Protein AF-A0A749PCU2-F1 (afdb_monomer_lite)

InterPro domains:
  IPR010637 Sif [PF06767] (5-301)

Sequence (338 aa):
MVYIMPITIGRGFLKSEMFSQSAISQRSFFTLLWEKIKDFFCDTQRSTADQYIKELCDVASPPDAQRLFDLFCVLYELSSPSCRGNFHFQHYKDAECQYTNLCIKDGEDIPLCIMIRQDHYYYEIMNRTVLCVDTQSAHLKRYSDINIKASTYVCEPLCCLFPERLQLSLSGGITFPVDLKNIEETLIAMAEKGNLCDWKEQERKAAISSRINLGIAQAGVTAIDDAIKNKIAAKVIENTNLKNAAFEPNYAQSSVTQIVYSCLFKNEILMNMLEESSSHGLLCLNELTEYVALQVHNSFFLKIYLHSLKQQKMRLITRVDHTINSMDLQSPGNTKTL

Structure (mmCIF, N/CA/C/O backbone):
data_AF-A0A749PCU2-F1
#
_entry.id   AF-A0A749PCU2-F1
#
loop_
_atom_site.group_PDB
_atom_site.id
_atom_site.type_symbol
_atom_site.label_atom_id
_atom_site.label_alt_id
_atom_site.label_comp_id
_atom_site.label_asym_id
_atom_site.label_entity_id
_atom_site.label_seq_id
_atom_site.pdbx_PDB_ins_code
_atom_site.Cartn_x
_atom_site.Cartn_y
_atom_site.Cartn_z
_atom_site.occupancy
_atom_site.B_iso_or_equiv
_atom_site.auth_seq_id
_atom_site.auth_comp_id
_atom_site.auth_asym_id
_atom_site.auth_atom_id
_atom_site.pdbx_PDB_model_num
ATOM 1 N N . MET A 1 1 ? 25.052 -13.705 44.709 1.00 32.50 1 MET A N 1
ATOM 2 C CA . MET A 1 1 ? 25.211 -13.959 43.262 1.00 32.50 1 MET A CA 1
ATOM 3 C C . MET A 1 1 ? 24.087 -14.879 42.834 1.00 32.50 1 MET A C 1
ATOM 5 O O . MET A 1 1 ? 24.116 -16.051 43.179 1.00 32.50 1 MET A O 1
ATOM 9 N N . VAL A 1 2 ? 23.058 -14.327 42.197 1.00 28.92 2 VAL A N 1
ATOM 10 C CA . VAL A 1 2 ? 21.921 -15.097 41.680 1.00 28.92 2 VAL A CA 1
ATOM 11 C C . VAL A 1 2 ? 22.182 -15.315 40.194 1.00 28.92 2 VAL A C 1
ATOM 13 O O . VAL A 1 2 ? 22.340 -14.351 39.451 1.00 28.92 2 VAL A O 1
ATOM 16 N N . TYR A 1 3 ? 22.308 -16.578 39.795 1.00 25.98 3 TYR A N 1
ATOM 17 C CA . TYR A 1 3 ? 22.422 -16.992 38.399 1.00 25.98 3 TYR A CA 1
ATOM 18 C C . TYR A 1 3 ? 21.060 -16.796 37.720 1.00 25.98 3 TYR A C 1
ATOM 20 O O . TYR A 1 3 ? 20.082 -17.423 38.120 1.00 25.98 3 TYR A O 1
ATOM 28 N N . ILE A 1 4 ? 20.991 -15.934 36.705 1.00 32.62 4 ILE A N 1
ATOM 29 C CA . ILE A 1 4 ? 19.837 -15.823 35.805 1.00 32.62 4 ILE A CA 1
ATOM 30 C C . ILE A 1 4 ? 20.196 -16.624 34.552 1.00 32.62 4 ILE A C 1
ATOM 32 O O . ILE A 1 4 ? 21.135 -16.271 33.840 1.00 32.62 4 ILE A O 1
ATOM 36 N N . MET A 1 5 ? 19.497 -17.737 34.313 1.00 26.22 5 MET A N 1
ATOM 37 C CA . MET A 1 5 ? 19.629 -18.493 33.065 1.00 26.22 5 MET A CA 1
ATOM 38 C C . MET A 1 5 ? 18.989 -17.707 31.910 1.00 26.22 5 MET A C 1
ATOM 40 O O . MET A 1 5 ? 17.872 -17.210 32.072 1.00 26.22 5 MET A O 1
ATOM 44 N N . PRO A 1 6 ? 19.638 -17.625 30.737 1.00 30.45 6 PRO A N 1
ATOM 45 C CA . PRO A 1 6 ? 19.013 -17.089 29.538 1.00 30.45 6 PRO A CA 1
ATOM 46 C C . PRO A 1 6 ? 17.965 -18.088 29.032 1.00 30.45 6 PRO A C 1
ATOM 48 O O . PRO A 1 6 ? 18.263 -19.263 28.808 1.00 30.45 6 PRO A O 1
ATOM 51 N N . ILE A 1 7 ? 16.724 -17.631 28.863 1.00 34.28 7 ILE A N 1
ATOM 52 C CA . ILE A 1 7 ? 15.690 -18.408 28.177 1.00 34.28 7 ILE A CA 1
ATOM 53 C C . ILE A 1 7 ? 16.031 -18.385 26.687 1.00 34.28 7 ILE A C 1
ATOM 55 O O . ILE A 1 7 ? 15.765 -17.416 25.980 1.00 34.28 7 ILE A O 1
ATOM 59 N N . THR A 1 8 ? 16.641 -19.464 26.212 1.00 27.66 8 THR A N 1
ATOM 60 C CA . THR A 1 8 ? 16.817 -19.736 24.787 1.00 27.66 8 THR A CA 1
ATOM 61 C C . THR A 1 8 ? 15.466 -20.164 24.215 1.00 27.66 8 THR A C 1
ATOM 63 O O . THR A 1 8 ? 15.051 -21.310 24.394 1.00 27.66 8 THR A O 1
ATOM 66 N N . ILE A 1 9 ? 14.757 -19.263 23.529 1.00 38.44 9 ILE A N 1
ATOM 67 C CA . ILE A 1 9 ? 13.595 -19.645 22.716 1.00 38.44 9 ILE A CA 1
ATOM 68 C C . ILE A 1 9 ? 14.142 -20.379 21.489 1.00 38.44 9 ILE A C 1
ATOM 70 O O . ILE A 1 9 ? 14.697 -19.784 20.566 1.00 38.44 9 ILE A O 1
ATOM 74 N N . GLY A 1 10 ? 14.065 -21.708 21.534 1.00 26.64 10 GLY A N 1
ATOM 75 C CA . GLY A 1 10 ? 14.498 -22.572 20.447 1.00 26.64 10 GLY A CA 1
ATOM 76 C C . GLY A 1 10 ? 13.716 -22.291 19.165 1.00 26.64 10 GLY A C 1
ATOM 77 O O . GLY A 1 10 ? 12.498 -22.125 19.193 1.00 26.64 10 GLY A O 1
ATOM 78 N N . ARG A 1 11 ? 14.434 -22.299 18.034 1.00 36.19 11 ARG A N 1
ATOM 79 C CA . ARG A 1 11 ? 13.896 -22.402 16.668 1.00 36.19 11 ARG A CA 1
ATOM 80 C C . ARG A 1 11 ? 13.153 -23.735 16.500 1.00 36.19 11 ARG A C 1
ATOM 82 O O . ARG A 1 11 ? 13.654 -24.669 15.883 1.00 36.19 11 ARG A O 1
ATOM 89 N N . GLY A 1 12 ? 11.977 -23.843 17.101 1.00 28.12 12 GLY A N 1
ATOM 90 C CA . GLY A 1 12 ? 11.007 -24.887 16.823 1.00 28.12 12 GLY A CA 1
ATOM 91 C C . GLY A 1 12 ? 10.056 -24.361 15.765 1.00 28.12 12 GLY A C 1
ATOM 92 O O . GLY A 1 12 ? 9.319 -23.420 16.025 1.00 28.12 12 GLY A O 1
ATOM 93 N N . PHE A 1 13 ? 10.124 -24.943 14.571 1.00 34.81 13 PHE A N 1
ATOM 94 C CA . PHE A 1 13 ? 9.175 -24.782 13.476 1.00 34.81 13 PHE A CA 1
ATOM 95 C C . PHE A 1 13 ? 7.741 -24.540 13.977 1.00 34.81 13 PHE A C 1
ATOM 97 O O . PHE A 1 13 ? 7.042 -25.489 14.338 1.00 34.81 13 PHE A O 1
ATOM 104 N N . LEU A 1 14 ? 7.270 -23.293 13.911 1.00 33.91 14 LEU A N 1
ATOM 105 C CA . LEU A 1 14 ? 5.847 -23.032 13.752 1.00 33.91 14 LEU A CA 1
ATOM 106 C C . LEU A 1 14 ? 5.505 -23.488 12.334 1.00 33.91 14 LEU A C 1
ATOM 108 O O . LEU A 1 14 ? 5.519 -22.715 11.380 1.00 33.91 14 LEU A O 1
ATOM 112 N N . LYS A 1 15 ? 5.255 -24.795 12.182 1.00 29.34 15 LYS A N 1
ATOM 113 C CA . LYS A 1 15 ? 4.374 -25.266 11.118 1.00 29.34 15 LYS A CA 1
ATOM 114 C C . LYS A 1 15 ? 3.150 -24.373 11.200 1.00 29.34 15 LYS A C 1
ATOM 116 O O . LYS A 1 15 ? 2.544 -24.289 12.265 1.00 29.34 15 LYS A O 1
ATOM 121 N N . SER A 1 16 ? 2.833 -23.704 10.101 1.00 37.41 16 SER A N 1
ATOM 122 C CA . SER A 1 16 ? 1.573 -23.013 9.907 1.00 37.41 16 SER A CA 1
ATOM 123 C C . SER A 1 16 ? 0.449 -24.012 10.183 1.00 37.41 16 SER A C 1
ATOM 125 O O . SER A 1 16 ? 0.006 -24.735 9.293 1.00 37.41 16 SER A O 1
ATOM 127 N N . GLU A 1 17 ? -0.003 -24.093 11.432 1.00 30.80 17 GLU A N 1
ATOM 128 C CA . GLU A 1 17 ? -1.346 -24.545 11.730 1.00 30.80 17 GLU A CA 1
ATOM 129 C C . GLU A 1 17 ? -2.235 -23.450 11.155 1.00 30.80 17 GLU A C 1
ATOM 131 O O . GLU A 1 17 ? -2.613 -22.486 11.817 1.00 30.80 17 GLU A O 1
ATOM 136 N N . MET A 1 18 ? -2.519 -23.565 9.855 1.00 38.03 18 MET A N 1
ATOM 137 C CA . MET A 1 18 ? -3.737 -23.011 9.299 1.00 38.03 18 MET A CA 1
ATOM 138 C C . MET A 1 18 ? -4.868 -23.691 10.063 1.00 38.03 18 MET A C 1
ATOM 140 O O . MET A 1 18 ? -5.369 -24.739 9.658 1.00 38.03 18 MET A O 1
ATOM 144 N N . PHE A 1 19 ? -5.217 -23.131 11.221 1.00 39.50 19 PHE A N 1
ATOM 145 C CA . PHE A 1 19 ? -6.419 -23.496 11.939 1.00 39.50 19 PHE A CA 1
ATOM 146 C C . PHE A 1 19 ? -7.548 -23.414 10.920 1.00 39.50 19 PHE A C 1
ATOM 148 O O . PHE A 1 19 ? -7.775 -22.363 10.320 1.00 39.50 19 PHE A O 1
ATOM 155 N N . SER A 1 20 ? -8.219 -24.537 10.679 1.00 37.47 20 SER A N 1
ATOM 156 C CA . SER A 1 20 ? -9.419 -24.590 9.857 1.00 37.47 20 SER A CA 1
ATOM 157 C C . SER A 1 20 ? -10.491 -23.751 10.553 1.00 37.47 20 SER A C 1
ATOM 159 O O . SER A 1 20 ? -11.250 -24.239 11.394 1.00 37.47 20 SER A O 1
ATOM 161 N N . GLN A 1 21 ? -10.491 -22.451 10.280 1.00 47.59 21 GLN A N 1
ATOM 162 C CA . GLN A 1 21 ? -11.361 -21.486 10.922 1.00 47.59 21 GLN A CA 1
ATOM 163 C C . GLN A 1 21 ? -12.724 -21.518 10.222 1.00 47.59 21 GLN A C 1
ATOM 165 O O . GLN A 1 21 ? -12.913 -20.998 9.126 1.00 47.59 21 GLN A O 1
ATOM 170 N N . SER A 1 22 ? -13.671 -22.219 10.849 1.00 47.03 22 SER A N 1
ATOM 171 C CA . SER A 1 22 ? -15.076 -22.278 10.426 1.00 47.03 22 SER A CA 1
ATOM 172 C C . SER A 1 22 ? -15.719 -20.881 10.386 1.00 47.03 22 SER A C 1
ATOM 174 O O . SER A 1 22 ? -15.311 -19.996 11.128 1.00 47.03 22 SER A O 1
ATOM 176 N N . ALA A 1 23 ? -16.796 -20.684 9.614 1.00 48.94 23 ALA A N 1
ATOM 177 C CA . ALA A 1 23 ? -17.566 -19.424 9.570 1.00 48.94 23 ALA A CA 1
ATOM 178 C C . ALA A 1 23 ? -18.057 -18.917 10.953 1.00 48.94 23 ALA A C 1
ATOM 180 O O . ALA A 1 23 ? -18.453 -17.759 11.104 1.00 48.94 23 ALA A O 1
ATOM 181 N N . ILE A 1 24 ? -18.016 -19.780 11.974 1.00 49.41 24 ILE A N 1
ATOM 182 C CA . ILE A 1 24 ? -18.295 -19.460 13.376 1.00 49.41 24 ILE A CA 1
ATOM 183 C C . ILE A 1 24 ? -17.202 -18.541 13.963 1.00 49.41 24 ILE A C 1
ATOM 185 O O . ILE A 1 24 ? -17.532 -17.657 14.753 1.00 49.41 24 ILE A O 1
ATOM 189 N N . SER A 1 25 ? -15.932 -18.664 13.542 1.00 61.31 25 SER A N 1
ATOM 190 C CA . SER A 1 25 ? -14.839 -17.802 14.020 1.00 61.31 25 SER A CA 1
ATOM 191 C C . SER A 1 25 ? -14.999 -16.352 13.547 1.00 61.31 25 SER A C 1
ATOM 193 O O . SER A 1 25 ? -14.888 -15.439 14.362 1.00 61.31 25 SER A O 1
ATOM 195 N N . GLN A 1 26 ? -15.378 -16.124 12.283 1.00 59.00 26 GLN A N 1
ATOM 196 C CA . GLN A 1 26 ? -15.578 -14.779 11.722 1.00 59.00 26 GLN A CA 1
ATOM 197 C C . GLN A 1 26 ? -16.665 -13.985 12.456 1.00 59.00 26 GLN A C 1
ATOM 199 O O . GLN A 1 26 ? -16.431 -12.856 12.892 1.00 59.00 26 GLN A O 1
ATOM 204 N N . ARG A 1 27 ? -17.855 -14.585 12.638 1.00 62.03 27 ARG A N 1
ATOM 205 C CA . ARG A 1 27 ? -18.942 -13.944 13.398 1.00 62.03 27 ARG A CA 1
ATOM 206 C C . ARG A 1 27 ? -18.530 -13.691 14.845 1.00 62.03 27 ARG A C 1
ATOM 208 O O . ARG A 1 27 ? -18.877 -12.648 15.385 1.00 62.03 27 ARG A O 1
ATOM 215 N N . SER A 1 28 ? -17.763 -14.603 15.447 1.00 82.31 28 SER A N 1
ATOM 216 C CA . SER A 1 28 ? -17.300 -14.433 16.824 1.00 82.31 28 SER A CA 1
ATOM 217 C C . SER A 1 28 ? -16.350 -13.243 16.980 1.00 82.31 28 SER A C 1
ATOM 219 O O . SER A 1 28 ? -16.553 -12.434 17.879 1.00 82.31 28 SER A O 1
ATOM 221 N N . PHE A 1 29 ? -15.380 -13.065 16.077 1.00 88.06 29 PHE A N 1
ATOM 222 C CA . PHE A 1 29 ? -14.432 -11.951 16.142 1.00 88.06 29 PHE A CA 1
ATOM 223 C C . PHE A 1 29 ? -15.095 -10.603 15.868 1.00 88.06 29 PHE A C 1
ATOM 225 O O . PHE A 1 29 ? -14.848 -9.648 16.601 1.00 88.06 29 PHE A O 1
ATOM 232 N N . PHE A 1 30 ? -15.976 -10.533 14.862 1.00 91.00 30 PHE A N 1
ATOM 233 C CA . PHE A 1 30 ? -16.750 -9.322 14.594 1.00 91.00 30 PHE A CA 1
ATOM 234 C C . PHE A 1 30 ? -17.566 -8.901 15.817 1.00 91.00 30 PHE A C 1
ATOM 236 O O . PHE A 1 30 ? -17.444 -7.764 16.257 1.00 91.00 30 PHE A O 1
ATOM 243 N N . THR A 1 31 ? -18.368 -9.805 16.390 1.00 90.25 31 THR A N 1
ATOM 244 C CA . THR A 1 31 ? -19.215 -9.470 17.542 1.00 90.25 31 THR A CA 1
ATOM 245 C C . THR A 1 31 ? -18.383 -9.071 18.760 1.00 90.25 31 THR A C 1
ATOM 247 O O . THR A 1 31 ? -18.719 -8.088 19.411 1.00 90.25 31 THR A O 1
ATOM 250 N N . LEU A 1 32 ? -17.281 -9.777 19.044 1.00 90.69 32 LEU A N 1
ATOM 251 C CA . LEU A 1 32 ? -16.389 -9.452 20.162 1.00 90.69 32 LEU A CA 1
ATOM 252 C C . LEU A 1 32 ? -15.784 -8.051 20.035 1.00 90.69 32 LEU A C 1
ATOM 254 O O . LEU A 1 32 ? -15.819 -7.285 20.995 1.00 90.69 32 LEU A O 1
ATOM 258 N N . LEU A 1 33 ? -15.250 -7.718 18.857 1.00 93.50 33 LEU A N 1
ATOM 259 C CA . LEU A 1 33 ? -14.669 -6.402 18.615 1.00 93.50 33 LEU A CA 1
ATOM 260 C C . LEU A 1 33 ? -15.753 -5.323 18.622 1.00 93.50 33 LEU A C 1
ATOM 262 O O . LEU A 1 33 ? -15.627 -4.329 19.332 1.00 93.50 33 LEU A O 1
ATOM 266 N N . TRP A 1 34 ? -16.834 -5.533 17.868 1.00 94.31 34 TRP A N 1
ATOM 267 C CA . TRP A 1 34 ? -17.912 -4.561 17.720 1.00 94.31 34 TRP A CA 1
ATOM 268 C C . TRP A 1 34 ? -18.513 -4.171 19.063 1.00 94.31 34 TRP A C 1
ATOM 270 O O . TRP A 1 34 ? -18.580 -2.987 19.360 1.00 94.31 34 TRP A O 1
ATOM 280 N N . GLU A 1 35 ? -18.878 -5.128 19.915 1.00 92.81 35 GLU A N 1
ATOM 281 C CA . GLU A 1 35 ? -19.496 -4.813 21.208 1.00 92.81 35 GLU A CA 1
ATOM 282 C C . GLU A 1 35 ? -18.606 -3.959 22.118 1.00 92.81 35 GLU A C 1
ATOM 284 O O . GLU A 1 35 ? -19.134 -3.212 22.938 1.00 92.81 35 GLU A O 1
ATOM 289 N N . LYS A 1 36 ? -17.281 -4.014 21.939 1.00 93.88 36 LYS A N 1
ATOM 290 C CA . LYS A 1 36 ? -16.323 -3.206 22.700 1.00 93.88 36 LYS A CA 1
ATOM 291 C C . LYS A 1 36 ? -16.127 -1.801 22.151 1.00 93.88 36 LYS A C 1
ATOM 293 O O . LYS A 1 36 ? -15.973 -0.873 22.930 1.00 93.88 36 LYS A O 1
ATOM 298 N N . ILE A 1 37 ? -16.127 -1.629 20.829 1.00 93.88 37 ILE A N 1
ATOM 299 C CA . ILE A 1 37 ? -15.767 -0.339 20.210 1.00 93.88 37 ILE A CA 1
ATOM 300 C C . ILE A 1 37 ? -16.941 0.370 19.528 1.00 93.88 37 ILE A C 1
ATOM 302 O O . ILE A 1 37 ? -16.780 1.483 19.036 1.00 93.88 37 ILE A O 1
ATOM 306 N N . LYS A 1 38 ? -18.134 -0.237 19.482 1.00 92.44 38 LYS A N 1
ATOM 307 C CA . LYS A 1 38 ? -19.304 0.301 18.765 1.00 92.44 38 LYS A CA 1
ATOM 308 C C . LYS A 1 38 ? -19.723 1.693 19.232 1.00 92.44 38 LYS A C 1
ATOM 310 O O . LYS A 1 38 ? -20.263 2.440 18.423 1.00 92.44 38 LYS A O 1
ATOM 315 N N . ASP A 1 39 ? -19.491 2.021 20.501 1.00 92.44 39 ASP A N 1
ATOM 316 C CA . ASP A 1 39 ? -19.881 3.302 21.098 1.00 92.44 39 ASP A CA 1
ATOM 317 C C . ASP A 1 39 ? -18.809 4.386 20.894 1.00 92.44 39 ASP A C 1
ATOM 319 O O . ASP A 1 39 ? -19.014 5.543 21.250 1.00 92.44 39 ASP A O 1
ATOM 323 N N . PHE A 1 40 ? -17.685 4.049 20.246 1.00 93.69 40 PHE A N 1
ATOM 324 C CA . PHE A 1 40 ? -16.694 5.044 19.831 1.00 93.69 40 PHE A CA 1
ATOM 325 C C . PHE A 1 40 ? -17.181 5.836 18.615 1.00 93.69 40 PHE A C 1
ATOM 327 O O . PHE A 1 40 ? -16.713 6.948 18.374 1.00 93.69 40 PHE A O 1
ATOM 334 N N . PHE A 1 41 ? -18.124 5.288 17.848 1.00 92.19 41 PHE A N 1
ATOM 335 C CA . PHE A 1 41 ? -18.627 5.865 16.604 1.00 92.19 41 PHE A CA 1
ATOM 336 C C . PHE A 1 41 ? -19.991 6.517 16.827 1.00 92.19 41 PHE A C 1
ATOM 338 O O . PHE A 1 41 ? -20.884 5.918 17.424 1.00 92.19 41 PHE A O 1
ATOM 345 N N . CYS A 1 42 ? -20.187 7.722 16.293 1.00 85.75 42 CYS A N 1
ATOM 346 C CA . CYS A 1 42 ? -21.507 8.347 16.273 1.00 85.75 42 CYS A CA 1
ATOM 347 C C . CYS A 1 42 ? -22.451 7.613 15.302 1.00 85.75 42 CYS A C 1
ATOM 349 O O . CYS A 1 42 ? -22.003 6.954 14.359 1.00 85.75 42 CYS A O 1
ATOM 351 N N . ASP A 1 43 ? -23.768 7.742 15.494 1.00 79.50 43 ASP A N 1
ATOM 352 C CA . ASP A 1 43 ? -24.766 6.957 14.747 1.00 79.50 43 ASP A CA 1
ATOM 353 C C . ASP A 1 43 ? -24.645 7.088 13.218 1.00 79.50 43 ASP A C 1
ATOM 355 O O . ASP A 1 43 ? -24.845 6.113 12.492 1.00 79.50 43 ASP A O 1
ATOM 359 N N . THR A 1 44 ? -24.245 8.259 12.713 1.00 80.69 44 THR A N 1
ATOM 360 C CA . THR A 1 44 ? -24.054 8.509 11.273 1.00 80.69 44 THR A CA 1
ATOM 361 C C . THR A 1 44 ? -22.825 7.810 10.689 1.00 80.69 44 THR A C 1
ATOM 363 O O . THR A 1 44 ? -22.788 7.528 9.491 1.00 80.69 44 THR A O 1
ATOM 366 N N . GLN A 1 45 ? -21.819 7.508 11.512 1.00 82.62 45 GLN A N 1
ATOM 367 C CA . GLN A 1 45 ? -20.568 6.861 11.103 1.00 82.62 45 GLN A CA 1
ATOM 368 C C . GLN A 1 45 ? -20.537 5.369 11.462 1.00 82.62 45 GLN A C 1
ATOM 370 O O . GLN A 1 45 ? -19.777 4.604 10.862 1.00 82.62 45 GLN A O 1
ATOM 375 N N . ARG A 1 46 ? -21.420 4.930 12.366 1.00 87.56 46 ARG A N 1
ATOM 376 C CA . ARG A 1 46 ? -21.522 3.557 12.872 1.00 87.56 46 ARG A CA 1
ATOM 377 C C . ARG A 1 46 ? -21.681 2.517 11.761 1.00 87.56 46 ARG A C 1
ATOM 379 O O . ARG A 1 46 ? -20.987 1.506 11.766 1.00 87.56 46 ARG A O 1
ATOM 386 N N . SER A 1 47 ? -22.521 2.781 10.757 1.00 86.81 47 SER A N 1
ATOM 387 C CA . SER A 1 47 ? -22.706 1.869 9.613 1.00 86.81 47 SER A CA 1
ATOM 388 C C . SER A 1 47 ? -21.464 1.733 8.729 1.00 86.81 47 SER A C 1
ATOM 390 O O . SER A 1 47 ? -21.276 0.719 8.060 1.00 86.81 47 SER A O 1
ATOM 392 N N . THR A 1 48 ? -20.639 2.777 8.682 1.00 87.31 48 THR A N 1
ATOM 393 C CA . THR A 1 48 ? -19.396 2.794 7.909 1.00 87.31 48 THR A CA 1
ATOM 394 C C . THR A 1 48 ? -18.297 2.060 8.675 1.00 87.31 48 THR A C 1
ATOM 396 O O . THR A 1 48 ? -17.608 1.224 8.095 1.00 87.31 48 THR A O 1
ATOM 399 N N . ALA A 1 49 ? -18.187 2.295 9.986 1.00 89.69 49 ALA A N 1
ATOM 400 C CA . ALA A 1 49 ? -17.278 1.562 10.864 1.00 89.69 49 ALA A CA 1
ATOM 401 C C . ALA A 1 49 ? -17.583 0.052 10.879 1.00 89.69 49 ALA A C 1
ATOM 403 O O . ALA A 1 49 ? -16.666 -0.753 10.742 1.00 89.69 49 ALA A O 1
ATOM 404 N N . ASP A 1 50 ? -18.864 -0.332 10.936 1.00 91.62 50 ASP A N 1
ATOM 405 C CA . ASP A 1 50 ? -19.321 -1.728 10.832 1.00 91.62 50 ASP A CA 1
ATOM 406 C C . ASP A 1 50 ? -18.760 -2.433 9.583 1.00 91.62 50 ASP A C 1
ATOM 408 O O . ASP A 1 50 ? -18.246 -3.547 9.682 1.00 91.62 50 ASP A O 1
ATOM 412 N N . GLN A 1 51 ? -18.784 -1.775 8.417 1.00 89.69 51 GLN A N 1
ATOM 413 C CA . GLN A 1 51 ? -18.260 -2.353 7.173 1.00 89.69 51 GLN A CA 1
ATOM 414 C C . GLN A 1 51 ? -16.749 -2.591 7.236 1.00 89.69 51 GLN A C 1
ATOM 416 O O . GLN A 1 51 ? -16.278 -3.639 6.795 1.00 89.69 51 GLN A O 1
ATOM 421 N N . TYR A 1 52 ? -15.991 -1.651 7.802 1.00 90.69 52 TYR A N 1
ATOM 422 C CA . TYR A 1 52 ? -14.541 -1.792 7.941 1.00 90.69 52 TYR A CA 1
ATOM 423 C C . TYR A 1 52 ? -14.152 -2.843 8.985 1.00 90.69 52 TYR A C 1
ATOM 425 O O . TYR A 1 52 ? -13.178 -3.564 8.788 1.00 90.69 52 TYR A O 1
ATOM 433 N N . ILE A 1 53 ? -14.933 -2.998 10.055 1.00 92.19 53 ILE A N 1
ATOM 434 C CA . ILE A 1 53 ? -14.708 -4.050 11.055 1.00 92.19 53 ILE A CA 1
ATOM 435 C C . ILE A 1 53 ? -15.056 -5.427 10.479 1.00 92.19 53 ILE A C 1
ATOM 437 O O . ILE A 1 53 ? -14.341 -6.391 10.731 1.00 92.19 53 ILE A O 1
ATOM 441 N N . LYS A 1 54 ? -16.100 -5.534 9.644 1.00 89.75 54 LYS A N 1
ATOM 442 C CA . LYS A 1 54 ? -16.393 -6.775 8.903 1.00 89.75 54 LYS A CA 1
ATOM 443 C C . LYS A 1 54 ? -15.243 -7.181 7.994 1.00 89.75 54 LYS A C 1
ATOM 445 O O . LYS A 1 54 ? -14.910 -8.357 7.954 1.00 89.75 54 LYS A O 1
ATOM 450 N N . GLU A 1 55 ? -14.638 -6.222 7.297 1.00 88.81 55 GLU A N 1
ATOM 451 C CA . GLU A 1 55 ? -13.453 -6.474 6.475 1.00 88.81 55 GLU A CA 1
ATOM 452 C C . GLU A 1 55 ? -12.252 -6.908 7.327 1.00 88.81 55 GLU A C 1
ATOM 454 O O . GLU A 1 55 ? -11.570 -7.867 6.979 1.00 88.81 55 GLU A O 1
ATOM 459 N N . LEU A 1 56 ? -12.023 -6.246 8.466 1.00 89.75 56 LEU A N 1
ATOM 460 C CA . LEU A 1 56 ? -10.954 -6.601 9.402 1.00 89.75 56 LEU A CA 1
ATOM 461 C C . LEU A 1 56 ? -11.102 -8.036 9.930 1.00 89.75 56 LEU A C 1
ATOM 463 O O . LEU A 1 56 ? -10.108 -8.740 10.075 1.00 89.75 56 LEU A O 1
ATOM 467 N N . CYS A 1 57 ? -12.335 -8.477 10.185 1.00 89.19 57 CYS A N 1
ATOM 468 C CA . CYS A 1 57 ? -12.645 -9.807 10.711 1.00 89.19 57 CYS A CA 1
ATOM 469 C C . CYS A 1 57 ? -12.878 -10.878 9.625 1.00 89.19 57 CYS A C 1
ATOM 471 O O . CYS A 1 57 ? -13.251 -12.008 9.961 1.00 89.19 57 CYS A O 1
ATOM 473 N N . ASP A 1 58 ? -12.695 -10.563 8.336 1.00 84.31 58 ASP A N 1
ATOM 474 C CA . ASP A 1 58 ? -12.872 -11.531 7.249 1.00 84.31 58 ASP A CA 1
ATOM 475 C C . ASP A 1 58 ? -11.672 -12.481 7.150 1.00 84.31 58 ASP A C 1
ATOM 477 O O . ASP A 1 58 ? -10.725 -12.279 6.396 1.00 84.31 58 ASP A O 1
ATOM 481 N N . VAL A 1 59 ? -11.742 -13.580 7.898 1.00 80.44 59 VAL A N 1
ATOM 482 C CA . VAL A 1 59 ? -10.727 -14.645 7.887 1.00 80.44 59 VAL A CA 1
ATOM 483 C C . VAL A 1 59 ? -10.613 -15.359 6.528 1.00 80.44 59 VAL A C 1
ATOM 485 O O . VAL A 1 59 ? -9.567 -15.921 6.222 1.00 80.44 59 VAL A O 1
ATOM 488 N N . ALA A 1 60 ? -11.663 -15.364 5.699 1.00 80.75 60 ALA A N 1
ATOM 489 C CA . ALA A 1 60 ? -11.646 -16.057 4.409 1.00 80.75 60 ALA A CA 1
ATOM 490 C C . ALA A 1 60 ? -10.842 -15.259 3.378 1.00 80.75 60 ALA A C 1
ATOM 492 O O . ALA A 1 60 ? -10.238 -15.825 2.468 1.00 80.75 60 ALA A O 1
ATOM 493 N N . SER A 1 61 ? -10.817 -13.938 3.543 1.00 80.06 61 SER A N 1
ATOM 494 C CA . SER A 1 61 ? -10.026 -13.023 2.743 1.00 80.06 61 SER A CA 1
ATOM 495 C C . SER A 1 61 ? -9.357 -12.002 3.666 1.00 80.06 61 SER A C 1
ATOM 497 O O . SER A 1 61 ? -9.718 -10.821 3.635 1.00 80.06 61 SER A O 1
ATOM 499 N N . PRO A 1 62 ? -8.326 -12.402 4.431 1.00 80.19 62 PRO A N 1
ATOM 500 C CA . PRO A 1 62 ? -7.744 -11.533 5.440 1.00 80.19 62 PRO A CA 1
ATOM 501 C C . PRO A 1 62 ? -7.055 -10.310 4.821 1.00 80.19 62 PRO A C 1
ATOM 503 O O . PRO A 1 62 ? -6.484 -10.424 3.725 1.00 80.19 62 PRO A O 1
ATOM 506 N N . PRO A 1 63 ? -7.097 -9.140 5.479 1.00 83.62 63 PRO A N 1
ATOM 507 C CA . PRO A 1 63 ? -6.361 -7.965 5.027 1.00 83.62 63 PRO A CA 1
ATOM 508 C C . PRO A 1 63 ? -4.837 -8.178 5.071 1.00 83.62 63 PRO A C 1
ATOM 510 O O . PRO A 1 63 ? -4.321 -8.919 5.912 1.00 83.62 63 PRO A O 1
ATOM 513 N N . ASP A 1 64 ? -4.116 -7.513 4.165 1.00 80.00 64 ASP A N 1
ATOM 514 C CA . ASP A 1 64 ? -2.654 -7.422 4.229 1.00 80.00 64 ASP A CA 1
ATOM 515 C C . ASP A 1 64 ? -2.199 -6.358 5.248 1.00 80.00 64 ASP A C 1
ATOM 517 O O . ASP A 1 64 ? -3.017 -5.590 5.758 1.00 80.00 64 ASP A O 1
ATOM 521 N N . ALA A 1 65 ? -0.900 -6.309 5.571 1.00 81.38 65 ALA A N 1
ATOM 522 C CA . ALA A 1 65 ? -0.357 -5.365 6.557 1.00 81.38 65 ALA A CA 1
ATOM 523 C C . ALA A 1 65 ? -0.739 -3.902 6.264 1.00 81.38 65 ALA A C 1
ATOM 525 O O . ALA A 1 65 ? -1.136 -3.165 7.168 1.00 81.38 65 ALA A O 1
ATOM 526 N N . GLN A 1 66 ? -0.668 -3.501 4.991 1.00 79.12 66 GLN A N 1
ATOM 527 C CA . GLN A 1 66 ? -1.063 -2.166 4.548 1.00 79.12 66 GLN A CA 1
ATOM 528 C C . GLN A 1 66 ? -2.545 -1.922 4.781 1.00 79.12 66 GLN A C 1
ATOM 530 O O . GLN A 1 66 ? -2.913 -0.912 5.378 1.00 79.12 66 GLN A O 1
ATOM 535 N N . ARG A 1 67 ? -3.399 -2.866 4.387 1.00 83.12 67 ARG A N 1
ATOM 536 C CA . ARG A 1 67 ? -4.833 -2.720 4.580 1.00 83.12 67 ARG A CA 1
ATOM 537 C C . ARG A 1 67 ? -5.214 -2.704 6.059 1.00 83.12 67 ARG A C 1
ATOM 539 O O . ARG A 1 67 ? -6.117 -1.958 6.423 1.00 83.12 67 ARG A O 1
ATOM 546 N N . LEU A 1 68 ? -4.525 -3.456 6.918 1.00 87.56 68 LEU A N 1
ATOM 547 C CA . LEU A 1 68 ? -4.716 -3.396 8.372 1.00 87.56 68 LEU A CA 1
ATOM 548 C C . LEU A 1 68 ? -4.386 -2.008 8.934 1.00 87.56 68 LEU A C 1
ATOM 550 O O . LEU A 1 68 ? -5.188 -1.454 9.687 1.00 87.56 68 LEU A O 1
ATOM 554 N N . PHE A 1 69 ? -3.254 -1.421 8.535 1.00 84.56 69 PHE A N 1
ATOM 555 C CA . PHE A 1 69 ? -2.909 -0.042 8.896 1.00 84.56 69 PHE A CA 1
ATOM 556 C C . PHE A 1 69 ? -3.970 0.951 8.402 1.00 84.56 69 PHE A C 1
ATOM 558 O O . PHE A 1 69 ? -4.434 1.806 9.160 1.00 84.56 69 PHE A O 1
ATOM 565 N N . ASP A 1 70 ? -4.427 0.801 7.156 1.00 80.25 70 ASP A N 1
ATOM 566 C CA . ASP A 1 70 ? -5.450 1.674 6.588 1.00 80.25 70 ASP A CA 1
ATOM 567 C C . ASP A 1 70 ? -6.755 1.592 7.381 1.00 80.25 70 ASP A C 1
ATOM 569 O O . ASP A 1 70 ? -7.315 2.635 7.732 1.00 80.25 70 ASP A O 1
ATOM 573 N N . LEU A 1 71 ? -7.226 0.375 7.676 1.00 87.50 71 LEU A N 1
ATOM 574 C CA . LEU A 1 71 ? -8.431 0.113 8.463 1.00 87.50 71 LEU A CA 1
ATOM 575 C C . LEU A 1 71 ? -8.319 0.744 9.852 1.00 87.50 71 LEU A C 1
ATOM 577 O O . LEU A 1 71 ? -9.226 1.476 10.245 1.00 87.50 71 LEU A O 1
ATOM 581 N N . PHE A 1 72 ? -7.192 0.559 10.545 1.00 89.06 72 PHE A N 1
ATOM 582 C CA . PHE A 1 72 ? -6.942 1.175 11.850 1.00 89.06 72 PHE A CA 1
ATOM 583 C C . PHE A 1 72 ? -7.089 2.698 11.794 1.00 89.06 72 PHE A C 1
ATOM 585 O O . PHE A 1 72 ? -7.873 3.289 12.537 1.00 89.06 72 PHE A O 1
ATOM 592 N N . CYS A 1 73 ? -6.418 3.334 10.835 1.00 84.12 73 CYS A N 1
ATOM 593 C CA . CYS A 1 73 ? -6.501 4.775 10.654 1.00 84.12 73 CYS A CA 1
ATOM 594 C C . CYS A 1 73 ? -7.917 5.229 10.230 1.00 84.12 73 CYS A C 1
ATOM 596 O O . CYS A 1 73 ? -8.269 6.382 10.432 1.00 84.12 73 CYS A O 1
ATOM 598 N N . VAL A 1 74 ? -8.733 4.392 9.559 1.00 85.94 74 VAL A N 1
ATOM 599 C CA . VAL A 1 74 ? -10.107 4.782 9.165 1.00 85.94 74 VAL A CA 1
ATOM 600 C C . VAL A 1 74 ? -10.992 4.761 10.399 1.00 85.94 74 VAL A C 1
ATOM 602 O O . VAL A 1 74 ? -11.766 5.688 10.611 1.00 85.94 74 VAL A O 1
ATOM 605 N N . LEU A 1 75 ? -10.856 3.724 11.223 1.00 89.69 75 LEU A N 1
ATOM 606 C CA . LEU A 1 75 ? -11.578 3.618 12.483 1.00 89.69 75 LEU A CA 1
ATOM 607 C C . LEU A 1 75 ? -11.211 4.770 13.426 1.00 89.69 75 LEU A C 1
ATOM 609 O O . LEU A 1 75 ? -12.107 5.332 14.044 1.00 89.69 75 LEU A O 1
ATOM 613 N N . TYR A 1 76 ? -9.942 5.185 13.465 1.00 87.62 76 TYR A N 1
ATOM 614 C CA . TYR A 1 76 ? -9.520 6.384 14.193 1.00 87.62 76 TYR A CA 1
ATOM 615 C C . TYR A 1 76 ? -10.275 7.639 13.725 1.00 87.62 76 TYR A C 1
ATOM 617 O O . TYR A 1 76 ? -10.844 8.364 14.539 1.00 87.62 76 TYR A O 1
ATOM 625 N N . GLU A 1 77 ? -10.348 7.878 12.415 1.00 85.25 77 GLU A N 1
ATOM 626 C CA . GLU A 1 77 ? -11.008 9.070 11.867 1.00 85.25 77 GLU A CA 1
ATOM 627 C C . GLU A 1 77 ? -12.527 9.072 12.058 1.00 85.25 77 GLU A C 1
ATOM 629 O O . GLU A 1 77 ? -13.105 10.120 12.351 1.00 85.25 77 GLU A O 1
ATOM 634 N N . LEU A 1 78 ? -13.162 7.900 11.947 1.00 88.31 78 LEU A N 1
ATOM 635 C CA . LEU A 1 78 ? -14.586 7.707 12.238 1.00 88.31 78 LEU A CA 1
ATOM 636 C C . LEU A 1 78 ? -14.895 7.740 13.742 1.00 88.31 78 LEU A C 1
ATOM 638 O O . LEU A 1 78 ? -16.061 7.767 14.130 1.00 88.31 78 LEU A O 1
ATOM 642 N N . SER A 1 79 ? -13.888 7.669 14.612 1.00 88.94 79 SER A N 1
ATOM 643 C CA . SER A 1 79 ? -14.131 7.712 16.048 1.00 88.94 79 SER A CA 1
ATOM 644 C C . SER A 1 79 ? -14.452 9.132 16.510 1.00 88.94 79 SER A C 1
ATOM 646 O O . SER A 1 79 ? -13.894 10.130 16.035 1.00 88.94 79 SER A O 1
ATOM 648 N N . SER A 1 80 ? -15.357 9.210 17.481 1.00 89.81 80 SER A N 1
ATOM 649 C CA . SER A 1 80 ? -15.710 10.446 18.163 1.00 89.81 80 SER A CA 1
ATOM 650 C C . SER A 1 80 ? -14.451 11.065 18.776 1.00 89.81 80 SER A C 1
ATOM 652 O O . SER A 1 80 ? -13.612 10.326 19.297 1.00 89.81 80 SER A O 1
ATOM 654 N N . PRO A 1 81 ? -14.305 12.403 18.792 1.00 88.19 81 PRO A N 1
ATOM 655 C CA . PRO A 1 81 ? -13.099 13.049 19.309 1.00 88.19 81 PRO A CA 1
ATOM 656 C C . PRO A 1 81 ? -12.692 12.599 20.720 1.00 88.19 81 PRO A C 1
ATOM 658 O O . PRO A 1 81 ? -11.505 12.453 20.993 1.00 88.19 81 PRO A O 1
ATOM 661 N N . SER A 1 82 ? -13.664 12.311 21.592 1.00 89.75 82 SER A N 1
ATOM 662 C CA . SER A 1 82 ? -13.443 11.800 22.952 1.00 89.75 82 SER A CA 1
ATOM 663 C C . SER A 1 82 ? -12.841 10.394 23.007 1.00 89.75 82 SER A C 1
ATOM 665 O O . SER A 1 82 ? -12.208 10.048 23.996 1.00 89.75 82 SER A O 1
ATOM 667 N N . CYS A 1 83 ? -13.028 9.586 21.964 1.00 90.81 83 CYS A N 1
ATOM 668 C CA . CYS A 1 83 ? -12.564 8.201 21.886 1.00 90.81 83 CYS A CA 1
ATOM 669 C C . CYS A 1 83 ? -11.244 8.066 21.119 1.00 90.81 83 CYS A C 1
ATOM 671 O O . CYS A 1 83 ? -10.637 7.002 21.127 1.00 90.81 83 CYS A O 1
ATOM 673 N N . ARG A 1 84 ? -10.754 9.132 20.475 1.00 86.19 84 ARG A N 1
ATOM 674 C CA . ARG A 1 84 ? -9.478 9.109 19.740 1.00 86.19 84 ARG A CA 1
ATOM 675 C C . ARG A 1 84 ? -8.282 8.788 20.637 1.00 86.19 84 ARG A C 1
ATOM 677 O O . ARG A 1 84 ? -7.342 8.154 20.175 1.00 86.19 84 ARG A O 1
ATOM 684 N N . GLY A 1 85 ? -8.349 9.153 21.921 1.00 86.25 85 GLY A N 1
ATOM 685 C CA . GLY A 1 85 ? -7.332 8.809 22.924 1.00 86.25 85 GLY A CA 1
ATOM 686 C C . GLY A 1 85 ? -7.175 7.305 23.180 1.00 86.25 85 GLY A C 1
ATOM 687 O O . GLY A 1 85 ? -6.150 6.894 23.715 1.00 86.25 85 GLY A O 1
ATOM 688 N N . ASN A 1 86 ? -8.146 6.494 22.752 1.00 92.31 86 ASN A N 1
ATOM 689 C CA . ASN A 1 86 ? -8.130 5.037 22.876 1.00 92.31 86 ASN A CA 1
ATOM 690 C C . ASN A 1 86 ? -7.337 4.364 21.746 1.00 92.31 86 ASN A C 1
ATOM 692 O O . ASN A 1 86 ? -7.077 3.164 21.807 1.00 92.31 86 ASN A O 1
ATOM 696 N N . PHE A 1 87 ? -6.972 5.102 20.694 1.00 90.00 87 PHE A N 1
ATOM 697 C CA . PHE A 1 87 ? -6.155 4.604 19.591 1.00 90.00 87 PHE A CA 1
ATOM 698 C C . PHE A 1 87 ? -4.689 4.921 19.868 1.00 90.00 87 PHE A C 1
ATOM 700 O O . PHE A 1 87 ? -4.279 6.079 19.926 1.00 90.00 87 PHE A O 1
ATOM 707 N N . HIS A 1 88 ? -3.885 3.876 20.008 1.00 86.81 88 HIS A N 1
ATOM 708 C CA . HIS A 1 88 ? -2.478 3.980 20.354 1.00 86.81 88 HIS A CA 1
ATOM 709 C C . HIS A 1 88 ? -1.600 3.521 19.199 1.00 86.81 88 HIS A C 1
ATOM 711 O O . HIS A 1 88 ? -1.687 2.378 18.743 1.00 86.81 88 HIS A O 1
ATOM 717 N N . PHE A 1 89 ? -0.703 4.414 18.795 1.00 83.62 89 PHE A N 1
ATOM 718 C CA . PHE A 1 89 ? 0.386 4.141 17.872 1.00 83.62 89 PHE A CA 1
ATOM 719 C C . PHE A 1 89 ? 1.661 3.972 18.694 1.00 83.62 89 PHE A C 1
ATOM 721 O O . PHE A 1 89 ? 2.069 4.882 19.412 1.00 83.62 89 PHE A O 1
ATOM 728 N N . GLN A 1 90 ? 2.258 2.785 18.643 1.00 81.50 90 GLN A N 1
ATOM 729 C CA . GLN A 1 90 ? 3.517 2.498 19.322 1.00 81.50 90 GLN A CA 1
ATOM 730 C C . GLN A 1 90 ? 4.524 2.017 18.291 1.00 81.50 90 GLN A C 1
ATOM 732 O O . GLN A 1 90 ? 4.419 0.898 17.785 1.00 81.50 90 GLN A O 1
ATOM 737 N N . HIS A 1 91 ? 5.494 2.868 17.983 1.00 77.50 91 HIS A N 1
ATOM 738 C CA . HIS A 1 91 ? 6.630 2.504 17.158 1.00 77.50 91 HIS A CA 1
ATOM 739 C C . HIS A 1 91 ? 7.829 2.180 18.049 1.00 77.50 91 HIS A C 1
ATOM 741 O O . HIS A 1 91 ? 8.204 2.968 18.916 1.00 77.50 91 HIS A O 1
ATOM 747 N N . TYR A 1 92 ? 8.416 1.007 17.840 1.00 76.19 92 TYR A N 1
ATOM 748 C CA . TYR A 1 92 ? 9.652 0.592 18.481 1.00 76.19 92 TYR A CA 1
ATOM 749 C C . TYR A 1 92 ? 10.728 0.414 17.421 1.00 76.19 92 TYR A C 1
ATOM 751 O O . TYR A 1 92 ? 10.509 -0.275 16.421 1.00 76.19 92 TYR A O 1
ATOM 759 N N . LYS A 1 93 ? 11.888 1.021 17.660 1.00 73.75 93 LYS A N 1
ATOM 760 C CA . LYS A 1 93 ? 13.073 0.893 16.820 1.00 73.75 93 LYS A CA 1
ATOM 761 C C . LYS A 1 93 ? 14.310 0.861 17.706 1.00 73.75 93 LYS A C 1
ATOM 763 O O . LYS A 1 93 ? 14.615 1.848 18.373 1.00 73.75 93 LYS A O 1
ATOM 768 N N . ASP A 1 94 ? 15.015 -0.259 17.689 1.00 71.62 94 ASP A N 1
ATOM 769 C CA . ASP A 1 94 ? 16.366 -0.384 18.228 1.00 71.62 94 ASP A CA 1
ATOM 770 C C . ASP A 1 94 ? 17.311 -0.999 17.174 1.00 71.62 94 ASP A C 1
ATOM 772 O O . ASP A 1 94 ? 16.992 -1.042 15.982 1.00 71.62 94 ASP A O 1
ATOM 776 N N . ALA A 1 95 ? 18.511 -1.412 17.590 1.00 60.53 95 ALA A N 1
ATOM 777 C CA . ALA A 1 95 ? 19.506 -1.985 16.686 1.00 60.53 95 ALA A CA 1
ATOM 778 C C . ALA A 1 95 ? 19.104 -3.356 16.098 1.00 60.53 95 ALA A C 1
ATOM 780 O O . ALA A 1 95 ? 19.623 -3.729 15.046 1.00 60.53 95 ALA A O 1
ATOM 781 N N . GLU A 1 96 ? 18.202 -4.097 16.748 1.00 62.06 96 GLU A N 1
ATOM 782 C CA . GLU A 1 96 ? 17.880 -5.496 16.431 1.00 62.06 96 GLU A CA 1
ATOM 783 C C . GLU A 1 96 ? 16.422 -5.697 15.989 1.00 62.06 96 GLU A C 1
ATOM 785 O O . GLU A 1 96 ? 16.107 -6.637 15.262 1.00 62.06 96 GLU A O 1
ATOM 790 N N . CYS A 1 97 ? 15.526 -4.813 16.415 1.00 64.12 97 CYS A N 1
ATOM 791 C CA . CYS A 1 97 ? 14.088 -4.939 16.318 1.00 64.12 97 CYS A CA 1
ATOM 792 C C . CYS A 1 97 ? 13.466 -3.616 15.879 1.00 64.12 97 CYS A C 1
ATOM 794 O O . CYS A 1 97 ? 13.632 -2.563 16.496 1.00 64.12 97 CYS A O 1
ATOM 796 N N . GLN A 1 98 ? 12.641 -3.703 14.842 1.00 73.12 98 GLN A N 1
ATOM 797 C CA . GLN A 1 98 ? 11.775 -2.611 14.437 1.00 73.12 98 GLN A CA 1
ATOM 798 C C . GLN A 1 98 ? 10.369 -3.129 14.239 1.00 73.12 98 GLN A C 1
ATOM 800 O O . GLN A 1 98 ? 10.136 -4.075 13.481 1.00 73.12 98 GLN A O 1
ATOM 805 N N . TYR A 1 99 ? 9.430 -2.514 14.942 1.00 79.62 99 TYR A N 1
ATOM 806 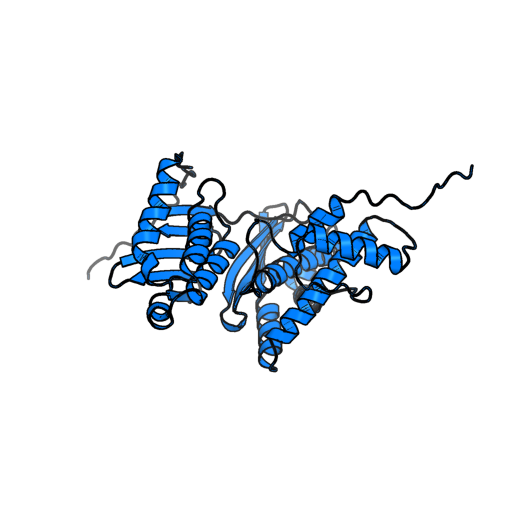C CA . TYR A 1 99 ? 8.043 -2.897 14.851 1.00 79.62 99 TYR A CA 1
ATOM 807 C C . TYR A 1 99 ? 7.089 -1.765 15.167 1.00 79.62 99 TYR A C 1
ATOM 809 O O . TYR A 1 99 ? 7.416 -0.814 15.874 1.00 79.62 99 TYR A O 1
ATOM 817 N N . THR A 1 100 ? 5.869 -1.913 14.669 1.00 83.50 100 THR A N 1
ATOM 818 C CA . THR A 1 100 ? 4.766 -1.039 15.038 1.00 83.50 100 THR A CA 1
ATOM 819 C C . THR A 1 100 ? 3.629 -1.860 15.619 1.00 83.50 100 THR A C 1
ATOM 821 O O . THR A 1 100 ? 3.227 -2.876 15.050 1.00 83.50 100 THR A O 1
ATOM 824 N N . ASN A 1 101 ? 3.102 -1.397 16.748 1.00 88.75 101 ASN A N 1
ATOM 825 C CA . ASN A 1 101 ? 1.848 -1.865 17.308 1.00 88.75 101 ASN A CA 1
ATOM 826 C C . ASN A 1 101 ? 0.798 -0.760 17.141 1.00 88.75 101 ASN A C 1
ATOM 828 O O . ASN A 1 101 ? 1.025 0.393 17.514 1.00 88.75 101 ASN A O 1
ATOM 832 N N . LEU A 1 102 ? -0.348 -1.127 16.583 1.00 90.25 102 LEU A N 1
ATOM 833 C CA . LEU A 1 102 ? -1.528 -0.283 16.454 1.00 90.25 102 LEU A CA 1
ATOM 834 C C . LEU A 1 102 ? -2.600 -0.913 17.333 1.00 90.25 102 LEU A C 1
ATOM 836 O O . LEU A 1 102 ? -3.184 -1.927 16.948 1.00 90.25 102 LEU A O 1
ATOM 840 N N . CYS A 1 103 ? -2.827 -0.369 18.524 1.00 93.50 103 CYS A N 1
ATOM 841 C CA . CYS A 1 103 ? -3.800 -0.948 19.443 1.00 93.50 103 CYS A CA 1
ATOM 842 C C . CYS A 1 103 ? -4.949 0.022 19.727 1.00 93.50 103 CYS A C 1
ATOM 844 O O . CYS A 1 103 ? -4.736 1.219 19.903 1.00 93.50 103 CYS A O 1
ATOM 846 N N . ILE A 1 104 ? -6.161 -0.512 19.828 1.00 94.75 104 ILE A N 1
ATOM 847 C CA . ILE A 1 104 ? -7.291 0.158 20.468 1.00 94.75 104 ILE A CA 1
ATOM 848 C C . ILE A 1 104 ? -7.336 -0.346 21.910 1.00 94.75 104 ILE A C 1
ATOM 850 O O . ILE A 1 104 ? -7.311 -1.560 22.114 1.00 94.75 104 ILE A O 1
ATOM 854 N N . LYS A 1 105 ? -7.385 0.559 22.890 1.00 93.31 105 LYS A N 1
ATOM 855 C CA . LYS A 1 105 ? -7.488 0.234 24.320 1.00 93.31 105 LYS A CA 1
ATOM 856 C C . LYS A 1 105 ? -8.749 0.831 24.925 1.00 93.31 105 LYS A C 1
ATOM 858 O O . LYS A 1 105 ? -9.100 1.963 24.618 1.00 93.31 105 LYS A O 1
ATOM 863 N N . ASP A 1 106 ? -9.408 0.084 25.797 1.00 87.81 106 ASP A N 1
ATOM 864 C CA . ASP A 1 106 ? -10.561 0.550 26.567 1.00 87.81 106 ASP A CA 1
ATOM 865 C C . ASP A 1 106 ? -10.362 0.169 28.038 1.00 87.81 106 ASP A C 1
ATOM 867 O O . ASP A 1 106 ? -10.634 -0.956 28.458 1.00 87.81 106 ASP A O 1
ATOM 871 N N . GLY A 1 107 ? -9.763 1.082 28.807 1.00 86.06 107 GLY A N 1
ATOM 872 C CA . GLY A 1 107 ? -9.231 0.762 30.132 1.00 86.06 107 GLY A CA 1
ATOM 873 C C . GLY A 1 107 ? -8.110 -0.281 30.050 1.00 86.06 107 GLY A C 1
ATOM 874 O O . GLY A 1 107 ? -7.117 -0.073 29.352 1.00 86.06 107 GLY A O 1
ATOM 875 N N . GLU A 1 108 ? -8.278 -1.398 30.759 1.00 86.06 108 GLU A N 1
ATOM 876 C CA . GLU A 1 108 ? -7.340 -2.534 30.752 1.00 86.06 108 GLU A CA 1
ATOM 877 C C . GLU A 1 108 ? -7.538 -3.469 29.547 1.00 86.06 108 GLU A C 1
ATOM 879 O O . GLU A 1 108 ? -6.669 -4.286 29.237 1.00 86.06 108 GLU A O 1
ATOM 884 N N . ASP A 1 109 ? -8.672 -3.360 28.849 1.00 89.00 109 ASP A N 1
ATOM 885 C CA . ASP A 1 109 ? -8.959 -4.205 27.698 1.00 89.00 109 ASP A CA 1
ATOM 886 C C . ASP A 1 109 ? -8.224 -3.695 26.450 1.00 89.00 109 ASP A C 1
ATOM 888 O O . ASP A 1 109 ? -8.130 -2.491 26.194 1.00 89.00 109 ASP A O 1
ATOM 892 N N . ILE A 1 110 ? -7.774 -4.631 25.608 1.00 93.31 110 ILE A N 1
ATOM 893 C CA . ILE A 1 110 ? -7.208 -4.351 24.282 1.00 93.31 110 ILE A CA 1
ATOM 894 C C . ILE A 1 110 ? -8.122 -4.987 23.222 1.00 93.31 110 ILE A C 1
ATOM 896 O O . ILE A 1 110 ? -7.880 -6.121 22.792 1.00 93.31 110 ILE A O 1
ATOM 900 N N . PRO A 1 111 ? -9.215 -4.306 22.812 1.00 94.25 111 PRO A N 1
ATOM 901 C CA . PRO A 1 111 ? -10.147 -4.846 21.825 1.00 94.25 111 PRO A CA 1
ATOM 902 C C . PRO A 1 111 ? -9.497 -5.267 20.510 1.00 94.25 111 PRO A C 1
ATOM 904 O O . PRO A 1 111 ? -9.865 -6.299 19.952 1.00 94.25 111 PRO A O 1
ATOM 907 N N . LEU A 1 112 ? -8.527 -4.489 20.032 1.00 95.56 112 LEU A N 1
ATOM 908 C CA . LEU A 1 112 ? -7.788 -4.746 18.804 1.00 95.56 112 LEU A CA 1
ATOM 909 C C . LEU A 1 112 ? -6.323 -4.412 19.042 1.00 95.56 112 LEU A C 1
ATOM 911 O O . LEU A 1 112 ? -6.024 -3.312 19.505 1.00 95.56 112 LEU A O 1
ATOM 915 N N . CYS A 1 113 ? -5.414 -5.295 18.644 1.00 94.06 113 CYS A N 1
ATOM 916 C CA . CYS A 1 113 ? -4.042 -4.882 18.401 1.00 94.06 113 CYS A CA 1
ATOM 917 C C . CYS A 1 113 ? -3.480 -5.502 17.124 1.00 94.06 113 CYS A C 1
ATOM 919 O O . CYS A 1 113 ? -3.526 -6.711 16.927 1.00 94.06 113 CYS A O 1
ATOM 921 N N . ILE A 1 114 ? -2.959 -4.650 16.246 1.00 92.56 114 ILE A N 1
ATOM 922 C CA . ILE A 1 114 ? -2.288 -5.021 15.003 1.00 92.56 114 ILE A CA 1
ATOM 923 C C . ILE A 1 114 ? -0.795 -4.835 15.209 1.00 92.56 114 ILE A C 1
ATOM 925 O O . ILE A 1 114 ? -0.338 -3.790 15.669 1.00 92.56 114 ILE A O 1
ATOM 929 N N . MET A 1 115 ? -0.034 -5.843 14.824 1.00 90.69 115 MET A N 1
ATOM 930 C CA . MET A 1 115 ? 1.394 -5.920 15.027 1.00 90.69 115 MET A CA 1
ATOM 931 C C . MET A 1 115 ? 2.087 -6.110 13.690 1.00 90.69 115 MET A C 1
ATOM 933 O O . MET A 1 115 ? 1.982 -7.157 13.058 1.00 90.69 115 MET A O 1
ATOM 937 N N . ILE A 1 116 ? 2.808 -5.079 13.264 1.00 86.69 116 ILE A N 1
ATOM 938 C CA . ILE A 1 116 ? 3.533 -5.056 11.996 1.00 86.69 116 ILE A CA 1
ATOM 939 C C . ILE A 1 116 ? 5.016 -5.200 12.323 1.00 86.69 116 ILE A C 1
ATOM 941 O O . ILE A 1 116 ? 5.586 -4.362 13.029 1.00 86.69 116 ILE A O 1
ATOM 945 N N . ARG A 1 117 ? 5.613 -6.310 11.882 1.00 81.88 117 ARG A N 1
ATOM 946 C CA . ARG A 1 117 ? 7.042 -6.621 12.008 1.00 81.88 117 ARG A CA 1
ATOM 947 C C . ARG A 1 117 ? 7.702 -6.555 10.629 1.00 81.88 117 ARG A C 1
ATOM 949 O O . ARG A 1 117 ? 7.035 -6.351 9.617 1.00 81.88 117 ARG A O 1
ATOM 956 N N . GLN A 1 118 ? 9.024 -6.708 10.594 1.00 72.12 118 GLN A N 1
ATOM 957 C CA . GLN A 1 118 ? 9.796 -6.644 9.349 1.00 72.12 118 GLN A CA 1
ATOM 958 C C . GLN A 1 118 ? 9.430 -7.762 8.364 1.00 72.12 118 GLN A C 1
ATOM 960 O O . GLN A 1 118 ? 9.406 -7.543 7.156 1.00 72.12 118 GLN A O 1
ATOM 965 N N . ASP A 1 119 ? 9.172 -8.963 8.868 1.00 75.44 119 ASP A N 1
ATOM 966 C CA . ASP A 1 119 ? 9.050 -10.189 8.083 1.00 75.44 119 ASP A CA 1
ATOM 967 C C . ASP A 1 119 ? 7.692 -10.878 8.196 1.00 75.44 119 ASP A C 1
ATOM 969 O O . ASP A 1 119 ? 7.429 -11.801 7.428 1.00 75.44 119 ASP A O 1
ATOM 973 N N . HIS A 1 120 ? 6.846 -10.421 9.109 1.00 82.38 120 HIS A N 1
ATOM 974 C CA . HIS A 1 120 ? 5.495 -10.913 9.298 1.00 82.38 120 HIS A CA 1
ATOM 975 C C . HIS A 1 120 ? 4.615 -9.819 9.899 1.00 82.38 120 HIS A C 1
ATOM 977 O O . HIS A 1 120 ? 5.082 -8.804 10.423 1.00 82.38 120 HIS A O 1
ATOM 983 N N . TYR A 1 121 ? 3.312 -10.031 9.851 1.00 87.25 121 TYR A N 1
ATOM 984 C CA . TYR A 1 121 ? 2.365 -9.245 10.620 1.00 87.25 121 TYR A CA 1
ATOM 985 C C . TYR A 1 121 ? 1.315 -10.166 11.214 1.00 87.25 121 TYR A C 1
ATOM 987 O O . TYR A 1 121 ? 0.991 -11.222 10.667 1.00 87.25 121 TYR A O 1
ATOM 995 N N . TYR A 1 122 ? 0.755 -9.751 12.336 1.00 89.81 122 TYR A N 1
ATOM 996 C CA . TYR A 1 122 ? -0.378 -10.433 12.926 1.00 89.81 122 TYR A CA 1
ATOM 997 C C . TYR A 1 122 ? -1.289 -9.441 13.622 1.00 89.81 122 TYR A C 1
ATOM 999 O O . TYR A 1 122 ? -0.933 -8.280 13.827 1.00 89.81 122 TYR A O 1
ATOM 1007 N N . TYR A 1 123 ? -2.495 -9.877 13.951 1.00 91.19 123 TYR A N 1
ATOM 1008 C CA . TYR A 1 123 ? -3.406 -9.058 14.730 1.00 91.19 123 TYR A CA 1
ATOM 1009 C C . TYR A 1 123 ? -4.273 -9.907 15.642 1.00 91.19 123 TYR A C 1
ATOM 1011 O O . TYR A 1 123 ? -4.579 -11.074 15.372 1.00 91.19 123 TYR A O 1
ATOM 1019 N N . GLU A 1 124 ? -4.647 -9.286 16.746 1.00 91.81 124 GLU A N 1
ATOM 1020 C CA . GLU A 1 124 ? -5.393 -9.887 17.828 1.00 91.81 124 GLU A CA 1
ATOM 1021 C C . GLU A 1 124 ? -6.678 -9.109 18.061 1.00 91.81 124 GLU A C 1
ATOM 1023 O O . GLU A 1 124 ? -6.693 -7.877 18.029 1.00 91.81 124 GLU A O 1
ATOM 1028 N N . ILE A 1 125 ? -7.754 -9.845 18.322 1.00 92.00 125 ILE A N 1
ATOM 1029 C CA . ILE A 1 125 ? -9.026 -9.294 18.778 1.00 92.00 125 ILE A CA 1
ATOM 1030 C C . ILE A 1 125 ? -9.312 -9.889 20.147 1.00 92.00 125 ILE A C 1
ATOM 1032 O O . ILE A 1 125 ? -9.377 -11.111 20.282 1.00 92.00 125 ILE A O 1
ATOM 1036 N N . MET A 1 126 ? -9.486 -9.037 21.159 1.00 89.69 126 MET A N 1
ATOM 1037 C CA . MET A 1 126 ? -9.694 -9.465 22.549 1.00 89.69 126 MET A CA 1
ATOM 1038 C C . MET A 1 126 ? -8.632 -10.480 23.017 1.00 89.69 126 MET A C 1
ATOM 1040 O O . MET A 1 126 ? -8.970 -11.539 23.553 1.00 89.69 126 MET A O 1
ATOM 1044 N N . ASN A 1 127 ? -7.352 -10.176 22.769 1.00 84.75 127 ASN A N 1
ATOM 1045 C CA . ASN A 1 127 ? -6.188 -11.024 23.086 1.00 84.75 127 ASN A CA 1
ATOM 1046 C C . ASN A 1 127 ? -6.215 -12.423 22.436 1.00 84.75 127 ASN A C 1
ATOM 1048 O O . ASN A 1 127 ? -5.611 -13.370 22.940 1.00 84.75 127 ASN A O 1
ATOM 1052 N N . ARG A 1 128 ? -6.953 -12.586 21.332 1.00 87.50 128 ARG A N 1
ATOM 1053 C CA . ARG A 1 128 ? -6.958 -13.808 20.522 1.00 87.50 128 ARG A CA 1
ATOM 1054 C C . ARG A 1 128 ? -6.379 -13.501 19.155 1.00 87.50 128 ARG A C 1
ATOM 1056 O O . ARG A 1 128 ? -6.936 -12.677 18.429 1.00 87.50 128 ARG A O 1
ATOM 1063 N N . THR A 1 129 ? -5.300 -14.186 18.792 1.00 86.50 129 THR A N 1
ATOM 1064 C CA . THR A 1 129 ? -4.698 -14.087 17.461 1.00 86.50 129 THR A CA 1
ATOM 1065 C C . THR A 1 129 ? -5.705 -14.516 16.401 1.00 86.50 129 THR A C 1
ATOM 1067 O O . THR A 1 129 ? -6.173 -15.655 16.392 1.00 86.50 129 THR A O 1
ATOM 1070 N N . VAL A 1 130 ? -6.050 -13.590 15.509 1.00 83.44 130 VAL A N 1
ATOM 1071 C CA . VAL A 1 130 ? -6.947 -13.864 14.381 1.00 83.44 130 VAL A CA 1
ATOM 1072 C C . VAL A 1 130 ? -6.154 -14.523 13.260 1.00 83.44 130 VAL A C 1
ATOM 1074 O O . VAL A 1 130 ? -6.578 -15.534 12.698 1.00 83.44 130 VAL A O 1
ATOM 1077 N N . LEU A 1 131 ? -4.985 -13.951 12.960 1.00 83.50 131 LEU A N 1
ATOM 1078 C CA . LEU A 1 131 ? -4.121 -14.357 11.863 1.00 83.50 131 LEU A CA 1
ATOM 1079 C C . LEU A 1 131 ? -2.681 -13.907 12.115 1.00 83.50 131 LEU A C 1
ATOM 1081 O O . LEU A 1 131 ? -2.470 -12.800 12.605 1.00 83.50 131 LEU A O 1
ATOM 1085 N N . CYS A 1 132 ? -1.723 -14.731 11.692 1.00 82.88 132 CYS A N 1
ATOM 1086 C CA . CYS A 1 132 ? -0.318 -14.378 11.518 1.00 82.88 132 CYS A CA 1
ATOM 1087 C C . CYS A 1 132 ? 0.090 -14.710 10.076 1.00 82.88 132 CYS A C 1
ATOM 1089 O O . CYS A 1 132 ? -0.210 -15.806 9.598 1.00 82.88 132 CYS A O 1
ATOM 1091 N N . VAL A 1 133 ? 0.708 -13.759 9.374 1.00 80.50 133 VAL A N 1
ATOM 1092 C CA . VAL A 1 133 ? 1.086 -13.894 7.962 1.00 80.50 133 VAL A CA 1
ATOM 1093 C C . VAL A 1 133 ? 2.527 -13.466 7.772 1.00 80.50 133 VAL A C 1
ATOM 1095 O O . VAL A 1 133 ? 2.889 -12.326 8.066 1.00 80.50 133 VAL A O 1
ATOM 1098 N N . ASP A 1 134 ? 3.318 -14.369 7.204 1.00 78.19 134 ASP A N 1
ATOM 1099 C CA . ASP A 1 134 ? 4.671 -14.067 6.758 1.00 78.19 134 ASP A CA 1
ATOM 1100 C C . ASP A 1 134 ? 4.633 -13.221 5.483 1.00 78.19 134 ASP A C 1
ATOM 1102 O O . ASP A 1 134 ? 3.907 -13.508 4.524 1.00 78.19 134 ASP A O 1
ATOM 1106 N N . THR A 1 135 ? 5.453 -12.177 5.446 1.00 70.94 135 THR A N 1
ATOM 1107 C CA . THR A 1 135 ? 5.604 -11.325 4.272 1.00 70.94 135 THR A CA 1
ATOM 1108 C C . THR A 1 135 ? 6.329 -12.114 3.181 1.00 70.94 135 THR A C 1
ATOM 1110 O O . THR A 1 135 ? 7.517 -12.429 3.308 1.00 70.94 135 THR A O 1
ATOM 1113 N N . GLN A 1 136 ? 5.610 -12.450 2.107 1.00 68.25 136 GLN A N 1
ATOM 1114 C CA . GLN A 1 136 ? 6.158 -13.216 0.988 1.00 68.25 136 GLN A CA 1
ATOM 1115 C C . GLN A 1 136 ? 7.221 -12.421 0.224 1.00 68.25 136 GLN A C 1
ATOM 1117 O O . GLN A 1 136 ? 7.088 -11.214 0.007 1.00 68.25 136 GLN A O 1
ATOM 1122 N N . SER A 1 137 ? 8.268 -13.120 -0.213 1.00 74.44 137 SER A N 1
ATOM 1123 C CA . SER A 1 137 ? 9.257 -12.572 -1.138 1.00 74.44 137 SER A CA 1
ATOM 1124 C C . SER A 1 137 ? 8.635 -12.348 -2.518 1.00 74.44 137 SER A C 1
ATOM 1126 O O . SER A 1 137 ? 7.856 -13.166 -3.002 1.00 74.44 137 SER A O 1
ATOM 1128 N N . ALA A 1 138 ? 8.994 -11.237 -3.152 1.00 80.88 138 ALA A N 1
ATOM 1129 C CA . ALA A 1 138 ? 8.671 -10.939 -4.540 1.00 80.88 138 ALA A CA 1
ATOM 1130 C C . ALA A 1 138 ? 9.848 -11.300 -5.456 1.00 80.88 138 ALA A C 1
ATOM 1132 O O . ALA A 1 138 ? 10.986 -11.392 -5.001 1.00 80.88 138 ALA A O 1
ATOM 1133 N N . HIS A 1 139 ? 9.579 -11.444 -6.751 1.00 82.19 139 HIS A N 1
ATOM 1134 C CA . HIS A 1 139 ? 10.599 -11.633 -7.783 1.00 82.19 139 HIS A CA 1
ATOM 1135 C C . HIS A 1 139 ? 10.567 -10.465 -8.767 1.00 82.19 139 HIS A C 1
ATOM 1137 O O . HIS A 1 139 ? 9.500 -9.891 -9.018 1.00 82.19 139 HIS A O 1
ATOM 1143 N N . LEU A 1 140 ? 11.716 -10.136 -9.355 1.00 81.19 140 LEU A N 1
ATOM 1144 C CA . LEU A 1 140 ? 11.745 -9.251 -10.519 1.00 81.19 140 LEU A CA 1
ATOM 1145 C C . LEU A 1 140 ? 11.167 -9.972 -11.743 1.00 81.19 140 LEU A C 1
ATOM 1147 O O . LEU A 1 140 ? 11.291 -11.188 -11.883 1.00 81.19 140 LEU A O 1
ATOM 1151 N N . LYS A 1 141 ? 10.512 -9.218 -12.633 1.00 77.69 141 LYS A N 1
ATOM 1152 C CA . LYS A 1 141 ? 9.746 -9.787 -13.755 1.00 77.69 141 LYS A CA 1
ATOM 1153 C C . LYS A 1 141 ? 10.656 -10.499 -14.753 1.00 77.69 141 LYS A C 1
ATOM 1155 O O . LYS A 1 141 ? 10.316 -11.592 -15.197 1.00 77.69 141 LYS A O 1
ATOM 1160 N N . ARG A 1 142 ? 11.784 -9.883 -15.124 1.00 78.88 142 ARG A N 1
ATOM 1161 C CA . ARG A 1 142 ? 12.758 -10.480 -16.058 1.00 78.88 142 ARG A CA 1
ATOM 1162 C C . ARG A 1 142 ? 13.865 -11.258 -15.356 1.00 78.88 142 ARG A C 1
ATOM 1164 O O . ARG A 1 142 ? 14.503 -12.087 -15.993 1.00 78.88 142 ARG A O 1
ATOM 1171 N N . TYR A 1 143 ? 14.060 -11.011 -14.065 1.00 79.94 143 TYR A N 1
ATOM 1172 C CA . TYR A 1 143 ? 15.129 -11.592 -13.257 1.00 79.94 143 TYR A CA 1
ATOM 1173 C C . TYR A 1 143 ? 14.530 -12.393 -12.100 1.00 79.94 143 TYR A C 1
ATOM 1175 O O . TYR A 1 143 ? 14.598 -12.000 -10.936 1.00 79.94 143 TYR A O 1
ATOM 1183 N N . SER A 1 144 ? 13.879 -13.513 -12.431 1.00 79.06 144 SER A N 1
ATOM 1184 C CA . SER A 1 144 ? 13.188 -14.364 -11.450 1.00 79.06 144 SER A CA 1
ATOM 1185 C C . SER A 1 144 ? 14.127 -14.989 -10.415 1.00 79.06 144 SER A C 1
ATOM 1187 O O . SER A 1 144 ? 13.684 -15.446 -9.365 1.00 79.06 144 SER A O 1
ATOM 1189 N N . ASP A 1 145 ? 15.419 -15.027 -10.727 1.00 78.69 145 ASP A N 1
ATOM 1190 C CA . ASP A 1 145 ? 16.499 -15.487 -9.865 1.00 78.69 145 ASP A CA 1
ATOM 1191 C C . ASP A 1 145 ? 16.867 -14.486 -8.755 1.00 78.69 145 ASP A C 1
ATOM 1193 O O . ASP A 1 145 ? 17.590 -14.843 -7.824 1.00 78.69 145 ASP A O 1
ATOM 1197 N N . ILE A 1 146 ? 16.344 -13.258 -8.832 1.00 82.38 146 ILE A N 1
ATOM 1198 C CA . ILE A 1 146 ? 16.450 -12.246 -7.785 1.00 82.38 146 ILE A CA 1
ATOM 1199 C C . ILE A 1 146 ? 15.175 -12.250 -6.945 1.00 82.38 146 ILE A C 1
ATOM 1201 O O . ILE A 1 146 ? 14.098 -11.859 -7.403 1.00 82.38 146 ILE A O 1
ATOM 1205 N N . ASN A 1 147 ? 15.326 -12.623 -5.677 1.00 85.62 147 ASN A N 1
ATOM 1206 C CA . ASN A 1 147 ? 14.273 -12.515 -4.674 1.00 85.62 147 ASN A CA 1
ATOM 1207 C C . ASN A 1 147 ? 14.394 -11.191 -3.930 1.00 85.62 147 ASN A C 1
ATOM 1209 O O . ASN A 1 147 ? 15.480 -10.804 -3.502 1.00 85.62 147 ASN A O 1
ATOM 1213 N N . ILE A 1 148 ? 13.267 -10.534 -3.705 1.00 86.62 148 ILE A N 1
ATOM 1214 C CA . ILE A 1 148 ? 13.176 -9.274 -2.982 1.00 86.62 148 ILE A CA 1
ATOM 1215 C C . ILE A 1 148 ? 12.277 -9.477 -1.774 1.00 86.62 148 ILE A C 1
ATOM 1217 O O . ILE A 1 148 ? 11.113 -9.851 -1.908 1.00 86.62 148 ILE A O 1
ATOM 1221 N N . LYS A 1 149 ? 12.789 -9.173 -0.584 1.00 84.44 149 LYS A N 1
ATOM 1222 C CA . LYS A 1 149 ? 11.975 -9.053 0.626 1.00 84.44 149 LYS A CA 1
ATOM 1223 C C . LYS A 1 149 ? 12.046 -7.618 1.128 1.00 84.44 149 LYS A C 1
ATOM 1225 O O . LYS A 1 149 ? 13.129 -7.128 1.420 1.00 84.44 149 LYS A O 1
ATOM 1230 N N . ALA A 1 150 ? 10.907 -6.936 1.190 1.00 79.25 150 ALA A N 1
ATOM 1231 C CA . ALA A 1 150 ? 10.831 -5.576 1.712 1.00 79.25 150 ALA A CA 1
ATOM 1232 C C . ALA A 1 150 ? 10.414 -5.609 3.184 1.00 79.25 150 ALA A C 1
ATOM 1234 O O . ALA A 1 150 ? 9.412 -6.241 3.516 1.00 79.25 150 ALA A O 1
ATOM 1235 N N . SER A 1 151 ? 11.153 -4.912 4.043 1.00 77.25 151 SER A N 1
ATOM 1236 C CA . SER A 1 151 ? 10.732 -4.652 5.419 1.00 77.25 151 SER A CA 1
ATOM 1237 C C . SER A 1 151 ? 10.006 -3.311 5.486 1.00 77.25 151 SER A C 1
ATOM 1239 O O . SER A 1 151 ? 10.543 -2.291 5.049 1.00 77.25 151 SER A O 1
ATOM 1241 N N . THR A 1 152 ? 8.795 -3.299 6.043 1.00 78.19 152 THR A N 1
ATOM 1242 C CA . THR A 1 152 ? 7.970 -2.087 6.177 1.00 78.19 152 THR A CA 1
ATOM 1243 C C . THR A 1 152 ? 7.769 -1.690 7.634 1.00 78.19 152 THR A C 1
ATOM 1245 O O . THR A 1 152 ? 7.694 -2.554 8.505 1.00 78.19 152 THR A O 1
ATOM 1248 N N . TYR A 1 153 ? 7.603 -0.398 7.897 1.00 77.50 153 TYR A N 1
ATOM 1249 C CA . TYR A 1 153 ? 7.268 0.150 9.217 1.00 77.50 153 TYR A CA 1
ATOM 1250 C C . TYR A 1 153 ? 6.381 1.386 9.066 1.00 77.50 153 TYR A C 1
ATOM 1252 O O . TYR A 1 153 ? 6.310 1.968 7.987 1.00 77.50 153 TYR A O 1
ATOM 1260 N N . VAL A 1 154 ? 5.713 1.810 10.140 1.00 76.12 154 VAL A N 1
ATOM 1261 C CA . VAL A 1 154 ? 4.956 3.070 10.121 1.00 76.12 154 VAL A CA 1
ATOM 1262 C C . VAL A 1 154 ? 5.921 4.253 10.180 1.00 76.12 154 VAL A C 1
ATOM 1264 O O . VAL A 1 154 ? 6.564 4.473 11.202 1.00 76.12 154 VAL A O 1
ATOM 1267 N N . CYS A 1 155 ? 5.986 5.022 9.096 1.00 76.94 155 CYS A N 1
ATOM 1268 C CA . CYS A 1 155 ? 6.675 6.303 9.027 1.00 76.94 155 CYS A CA 1
ATOM 1269 C C . CYS A 1 155 ? 5.676 7.416 9.374 1.00 76.94 155 CYS A C 1
ATOM 1271 O O . CYS A 1 155 ? 4.802 7.754 8.569 1.00 76.94 155 CYS A O 1
ATOM 1273 N N . GLU A 1 156 ? 5.787 7.965 10.586 1.00 71.81 156 GLU A N 1
ATOM 1274 C CA . GLU A 1 156 ? 4.878 9.006 11.083 1.00 71.81 156 GLU A CA 1
ATOM 1275 C C . GLU A 1 156 ? 4.904 10.287 10.233 1.00 71.81 156 GLU A C 1
ATOM 1277 O O . GLU A 1 156 ? 3.822 10.722 9.840 1.00 71.81 156 GLU A O 1
ATOM 1282 N N . PRO A 1 157 ? 6.067 10.860 9.845 1.00 74.62 157 PRO A N 1
ATOM 1283 C CA . PRO A 1 157 ? 6.092 12.088 9.040 1.00 74.62 157 PRO A CA 1
ATOM 1284 C C . PRO A 1 157 ? 5.404 11.954 7.674 1.00 74.62 157 PRO A C 1
ATOM 1286 O O . PRO A 1 157 ? 4.839 12.911 7.148 1.00 74.62 157 PRO A O 1
ATOM 1289 N N . LEU A 1 158 ? 5.438 10.754 7.088 1.00 76.19 158 LEU A N 1
ATOM 1290 C CA . LEU A 1 158 ? 4.815 10.455 5.797 1.00 76.19 158 LEU A CA 1
ATOM 1291 C C . LEU A 1 158 ? 3.367 9.944 5.931 1.00 76.19 158 LEU A C 1
ATOM 1293 O O . LEU A 1 158 ? 2.630 9.907 4.932 1.00 76.19 158 LEU A O 1
ATOM 1297 N N . CYS A 1 159 ? 2.952 9.603 7.154 1.00 73.31 159 CYS A N 1
ATOM 1298 C CA . CYS A 1 159 ? 1.689 8.961 7.514 1.00 73.31 159 CYS A CA 1
ATOM 1299 C C . CYS A 1 159 ? 1.414 7.671 6.718 1.00 73.31 159 CYS A C 1
ATOM 1301 O O . CYS A 1 159 ? 0.302 7.479 6.219 1.00 73.31 159 CYS A O 1
ATOM 1303 N N . CYS A 1 160 ? 2.413 6.798 6.550 1.00 76.44 160 CYS A N 1
ATOM 1304 C CA . CYS A 1 160 ? 2.274 5.565 5.763 1.00 76.44 160 CYS A CA 1
ATOM 1305 C C . CYS A 1 160 ? 3.119 4.398 6.297 1.00 76.44 160 CYS A C 1
ATOM 1307 O O . CYS A 1 160 ? 4.022 4.600 7.107 1.00 76.44 160 CYS A O 1
ATOM 1309 N N . LEU A 1 161 ? 2.852 3.171 5.825 1.00 78.19 161 LEU A N 1
ATOM 1310 C CA . LEU A 1 161 ? 3.791 2.058 5.999 1.00 78.19 161 LEU A CA 1
ATOM 1311 C C . LEU A 1 161 ? 4.891 2.147 4.945 1.00 78.19 161 LEU A C 1
ATOM 1313 O O . LEU A 1 161 ? 4.698 1.735 3.802 1.00 78.19 161 LEU A O 1
ATOM 1317 N N . PHE A 1 162 ? 6.039 2.693 5.313 1.00 83.62 162 PHE A N 1
ATOM 1318 C CA . PHE A 1 162 ? 7.142 2.923 4.395 1.00 83.62 162 PHE A CA 1
ATOM 1319 C C . PHE A 1 162 ? 8.051 1.684 4.287 1.00 83.62 162 PHE A C 1
ATOM 1321 O O . PHE A 1 162 ? 8.328 1.045 5.308 1.00 83.62 162 PHE A O 1
ATOM 1328 N N . PRO A 1 163 ? 8.524 1.312 3.079 1.00 83.62 163 PRO A N 1
ATOM 1329 C CA . PRO A 1 163 ? 9.543 0.280 2.918 1.00 83.62 163 PRO A CA 1
ATOM 1330 C C . PRO A 1 163 ? 10.916 0.834 3.327 1.00 83.62 163 PRO A C 1
ATOM 1332 O O . PRO A 1 163 ? 11.465 1.692 2.649 1.00 83.62 163 PRO A O 1
ATOM 1335 N N . GLU A 1 164 ? 11.485 0.348 4.429 1.00 81.88 164 GLU A N 1
ATOM 1336 C CA . GLU A 1 164 ? 12.775 0.840 4.940 1.00 81.88 164 GLU A CA 1
ATOM 1337 C C . GLU A 1 164 ? 13.965 0.194 4.243 1.00 81.88 164 GLU A C 1
ATOM 1339 O O . GLU A 1 164 ? 14.934 0.863 3.909 1.00 81.88 164 GLU A O 1
ATOM 1344 N N . ARG A 1 165 ? 13.924 -1.129 4.066 1.00 84.00 165 ARG A N 1
ATOM 1345 C CA . ARG A 1 165 ? 15.028 -1.897 3.495 1.00 84.00 165 ARG A CA 1
ATOM 1346 C C . ARG A 1 165 ? 14.498 -2.963 2.563 1.00 84.00 165 ARG A C 1
ATOM 1348 O O . ARG A 1 165 ? 13.406 -3.504 2.753 1.00 84.00 165 ARG A O 1
ATOM 1355 N N . LEU A 1 166 ? 15.311 -3.293 1.573 1.00 85.88 166 LEU A N 1
ATOM 1356 C CA . LEU A 1 166 ? 15.092 -4.423 0.684 1.00 85.88 166 LEU A CA 1
ATOM 1357 C C . LEU A 1 166 ? 16.207 -5.422 0.907 1.00 85.88 166 LEU A C 1
ATOM 1359 O O . LEU A 1 166 ? 17.374 -5.093 0.743 1.00 85.88 166 LEU A O 1
ATOM 1363 N N . GLN A 1 167 ? 15.863 -6.655 1.224 1.00 85.88 167 GLN A N 1
ATOM 1364 C CA . GLN A 1 167 ? 16.801 -7.755 1.138 1.00 85.88 167 GLN A CA 1
ATOM 1365 C C . GLN A 1 167 ? 16.710 -8.346 -0.267 1.00 85.88 167 GLN A C 1
ATOM 1367 O O . GLN A 1 167 ? 15.708 -8.971 -0.619 1.00 85.88 167 GLN A O 1
ATOM 1372 N N . LEU A 1 168 ? 17.751 -8.127 -1.066 1.00 87.12 168 LEU A N 1
ATOM 1373 C CA . LEU A 1 168 ? 17.930 -8.780 -2.357 1.00 87.12 168 LEU A CA 1
ATOM 1374 C C . LEU A 1 168 ? 18.636 -10.109 -2.124 1.00 87.12 168 LEU A C 1
ATOM 1376 O O . LEU A 1 168 ? 19.665 -10.138 -1.455 1.00 87.12 168 LEU A O 1
ATOM 1380 N N . SER A 1 169 ? 18.099 -11.203 -2.651 1.00 85.69 169 SER A N 1
ATOM 1381 C CA . SER A 1 169 ? 18.754 -12.513 -2.624 1.00 85.69 169 SER A CA 1
ATOM 1382 C C . SER A 1 169 ? 18.980 -12.987 -4.048 1.00 85.69 169 SER A C 1
ATOM 1384 O O . SER A 1 169 ? 18.028 -13.070 -4.820 1.00 85.69 169 SER A O 1
ATOM 1386 N N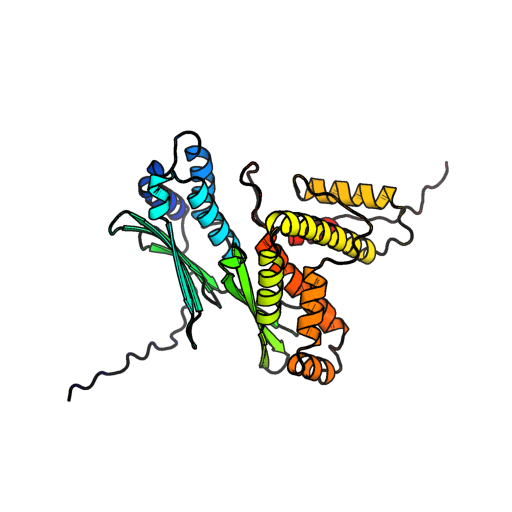 . LEU A 1 170 ? 20.231 -13.286 -4.375 1.00 80.56 170 LEU A N 1
ATOM 1387 C CA . LEU A 1 170 ? 20.650 -13.776 -5.684 1.00 80.56 170 LEU A CA 1
ATOM 1388 C C . LEU A 1 170 ? 20.757 -15.305 -5.679 1.00 80.56 170 LEU A C 1
ATOM 1390 O O . LEU A 1 170 ? 20.837 -15.953 -4.626 1.00 80.56 170 LEU A O 1
ATOM 1394 N N . SER A 1 171 ? 20.856 -15.879 -6.877 1.00 74.38 171 SER A N 1
ATOM 1395 C CA . SER A 1 171 ? 21.288 -17.266 -7.056 1.00 74.38 171 SER A CA 1
ATOM 1396 C C . SER A 1 171 ? 22.606 -17.529 -6.319 1.00 74.38 171 SER A C 1
ATOM 1398 O O . SER A 1 171 ? 23.551 -16.751 -6.413 1.00 74.38 171 SER A O 1
ATOM 1400 N N . GLY A 1 172 ? 22.673 -18.631 -5.568 1.00 71.44 172 GLY A N 1
ATOM 1401 C CA . GLY A 1 172 ? 23.848 -18.979 -4.755 1.00 71.44 172 GLY A CA 1
ATOM 1402 C C . GLY A 1 172 ? 23.779 -18.534 -3.290 1.00 71.44 172 GLY A C 1
ATOM 1403 O O . GLY A 1 172 ? 24.734 -18.750 -2.553 1.00 71.44 172 GLY A O 1
ATOM 1404 N N . GLY A 1 173 ? 22.653 -17.963 -2.842 1.00 74.06 173 GLY A N 1
ATOM 1405 C CA . GLY A 1 173 ? 22.403 -17.677 -1.422 1.00 74.06 173 GLY A CA 1
ATOM 1406 C C . GLY A 1 173 ? 23.045 -16.388 -0.907 1.00 74.06 173 GLY A C 1
ATOM 1407 O O . GLY A 1 173 ? 23.036 -16.137 0.296 1.00 74.06 173 GLY A O 1
ATOM 1408 N N . ILE A 1 174 ? 23.582 -15.561 -1.806 1.00 79.62 174 ILE A N 1
ATOM 1409 C CA . ILE A 1 174 ? 24.093 -14.229 -1.480 1.00 79.62 174 ILE A CA 1
ATOM 1410 C C . ILE A 1 174 ? 22.899 -13.314 -1.210 1.00 79.62 174 ILE A C 1
ATOM 1412 O O . ILE A 1 174 ? 22.024 -13.166 -2.066 1.00 79.62 174 ILE A O 1
ATOM 1416 N N . THR A 1 175 ? 22.873 -12.688 -0.034 1.00 82.38 175 THR A N 1
ATOM 1417 C CA . THR A 1 175 ? 21.845 -11.708 0.330 1.00 82.38 175 THR A CA 1
ATOM 1418 C C . THR A 1 175 ? 22.462 -10.349 0.613 1.00 82.38 175 THR A C 1
ATOM 1420 O O . THR A 1 175 ? 23.405 -10.266 1.400 1.00 82.38 175 THR A O 1
ATOM 1423 N N . PHE A 1 176 ? 21.896 -9.289 0.042 1.00 81.31 176 PHE A N 1
ATOM 1424 C CA . PHE A 1 176 ? 22.349 -7.918 0.237 1.00 81.31 176 PHE A CA 1
ATOM 1425 C C . PHE A 1 176 ? 21.198 -7.009 0.699 1.00 81.31 176 PHE A C 1
ATOM 1427 O O . PHE A 1 176 ? 20.159 -6.958 0.032 1.00 81.31 176 PHE A O 1
ATOM 1434 N N . PRO A 1 177 ? 21.351 -6.290 1.826 1.00 84.69 177 PRO A N 1
ATOM 1435 C CA . PRO A 1 177 ? 20.386 -5.290 2.251 1.00 84.69 177 PRO A CA 1
ATOM 1436 C C . PRO A 1 177 ? 20.614 -3.961 1.516 1.00 84.69 177 PRO A C 1
ATOM 1438 O O . PRO A 1 177 ? 21.685 -3.367 1.590 1.00 84.69 177 PRO A O 1
ATOM 1441 N N . VAL A 1 178 ? 19.577 -3.452 0.863 1.00 86.06 178 VAL A N 1
ATOM 1442 C CA . VAL A 1 178 ? 19.520 -2.102 0.301 1.00 86.06 178 VAL A CA 1
ATOM 1443 C C . VAL A 1 178 ? 18.720 -1.227 1.255 1.00 86.06 178 VAL A C 1
ATOM 1445 O O . VAL A 1 178 ? 17.529 -1.465 1.460 1.00 86.06 178 VAL A O 1
ATOM 1448 N N . ASP A 1 179 ? 19.371 -0.225 1.838 1.00 85.00 179 ASP A N 1
ATOM 1449 C CA . ASP A 1 179 ? 18.713 0.767 2.686 1.00 85.00 179 ASP A CA 1
ATOM 1450 C C . ASP A 1 179 ? 17.979 1.815 1.830 1.00 85.00 179 ASP A C 1
ATOM 1452 O O . ASP A 1 179 ? 18.543 2.365 0.879 1.00 85.00 179 ASP A O 1
ATOM 1456 N N . LEU A 1 180 ? 16.716 2.080 2.161 1.00 87.50 180 LEU A N 1
ATOM 1457 C CA . LEU A 1 180 ? 15.852 3.068 1.518 1.00 87.50 180 LEU A CA 1
ATOM 1458 C C . LEU A 1 180 ? 15.698 4.346 2.358 1.00 87.50 180 LEU A C 1
ATOM 1460 O O . LEU A 1 180 ? 14.956 5.243 1.958 1.00 87.50 180 LEU A O 1
ATOM 1464 N N . LYS A 1 181 ? 16.429 4.487 3.471 1.00 85.56 181 LYS A N 1
ATOM 1465 C CA . LYS A 1 181 ? 16.411 5.676 4.341 1.00 85.56 181 LYS A CA 1
ATOM 1466 C C . LYS A 1 181 ? 16.637 6.988 3.587 1.00 85.56 181 LYS A C 1
ATOM 1468 O O . LYS A 1 181 ? 15.948 7.970 3.831 1.00 85.56 181 LYS A O 1
ATOM 1473 N N . ASN A 1 182 ? 17.535 7.003 2.603 1.00 87.81 182 ASN A N 1
ATOM 1474 C CA . ASN A 1 182 ? 17.777 8.206 1.796 1.00 87.81 182 ASN A CA 1
ATOM 1475 C C . ASN A 1 182 ? 16.534 8.633 0.993 1.00 87.81 182 ASN A C 1
ATOM 1477 O O . ASN A 1 182 ? 16.326 9.824 0.757 1.00 87.81 182 ASN A O 1
ATOM 1481 N N . ILE A 1 183 ? 15.707 7.671 0.567 1.00 88.94 183 ILE A N 1
ATOM 1482 C CA . ILE A 1 183 ? 14.442 7.943 -0.126 1.00 88.94 183 ILE A CA 1
ATOM 1483 C C . ILE A 1 183 ? 13.442 8.522 0.878 1.00 88.94 183 ILE A C 1
ATOM 1485 O O . ILE A 1 183 ? 12.827 9.543 0.582 1.00 88.94 183 ILE A O 1
ATOM 1489 N N . GLU A 1 184 ? 13.325 7.919 2.066 1.00 88.31 184 GLU A N 1
ATOM 1490 C CA . GLU A 1 184 ? 12.489 8.425 3.164 1.00 88.31 184 GLU A CA 1
ATOM 1491 C C . GLU A 1 184 ? 12.835 9.881 3.507 1.00 88.31 184 GLU A C 1
ATOM 1493 O O . GLU A 1 184 ? 11.974 10.752 3.417 1.00 88.31 184 GLU A O 1
ATOM 1498 N N . GLU A 1 185 ? 14.094 10.165 3.843 1.00 89.31 185 GLU A N 1
ATOM 1499 C CA . GLU A 1 185 ? 14.558 11.499 4.244 1.00 89.31 185 GLU A CA 1
ATOM 1500 C C . GLU A 1 185 ? 14.304 12.539 3.148 1.00 89.31 185 GLU A C 1
ATOM 1502 O O . GLU A 1 185 ? 13.862 13.654 3.429 1.00 89.31 185 GLU A O 1
ATOM 1507 N N . THR A 1 186 ? 14.514 12.161 1.883 1.00 87.62 186 THR A N 1
ATOM 1508 C CA . THR A 1 186 ? 14.217 13.034 0.741 1.00 87.62 186 THR A CA 1
ATOM 1509 C C . THR A 1 186 ? 12.723 13.346 0.660 1.00 87.62 186 THR A C 1
ATOM 1511 O O . THR A 1 186 ? 12.343 14.498 0.451 1.00 87.62 186 THR A O 1
ATOM 1514 N N . LEU A 1 187 ? 11.862 12.342 0.844 1.00 85.62 187 LEU A N 1
ATOM 1515 C CA . LEU A 1 187 ? 10.408 12.512 0.819 1.00 85.62 187 LEU A CA 1
ATOM 1516 C C . LEU A 1 187 ? 9.911 13.357 1.996 1.00 85.62 187 LEU A C 1
ATOM 1518 O O . LEU A 1 187 ? 9.069 14.229 1.788 1.00 85.62 187 LEU A O 1
ATOM 1522 N N . ILE A 1 188 ? 10.460 13.159 3.196 1.00 84.25 188 ILE A N 1
ATOM 1523 C CA . ILE A 1 188 ? 10.152 13.968 4.384 1.00 84.25 188 ILE A CA 1
ATOM 1524 C C . ILE A 1 188 ? 10.565 15.424 4.153 1.00 84.25 188 ILE A C 1
ATOM 1526 O O . ILE A 1 188 ? 9.749 16.326 4.312 1.00 84.25 188 ILE A O 1
ATOM 1530 N N . ALA A 1 189 ? 11.782 15.672 3.668 1.00 85.12 189 ALA A N 1
ATOM 1531 C CA . ALA A 1 189 ? 12.253 17.029 3.400 1.00 85.12 189 ALA A CA 1
ATOM 1532 C C . ALA A 1 189 ? 11.431 17.748 2.312 1.00 85.12 189 ALA A C 1
ATOM 1534 O O . ALA A 1 189 ? 11.307 18.974 2.323 1.00 85.12 189 ALA A O 1
ATOM 1535 N N . MET A 1 190 ? 10.874 17.016 1.342 1.00 78.62 190 MET A N 1
ATOM 1536 C CA . MET A 1 190 ? 9.926 17.581 0.374 1.00 78.62 190 MET A CA 1
ATOM 1537 C C . MET A 1 190 ? 8.556 17.850 1.002 1.00 78.62 190 MET A C 1
ATOM 1539 O O . MET A 1 190 ? 7.955 18.883 0.712 1.00 78.62 190 MET A O 1
ATOM 1543 N N . ALA A 1 191 ? 8.085 16.961 1.880 1.00 69.81 191 ALA A N 1
ATOM 1544 C CA . ALA A 1 191 ? 6.838 17.118 2.621 1.00 69.81 191 ALA A CA 1
ATOM 1545 C C . ALA A 1 191 ? 6.849 18.368 3.519 1.00 69.81 191 ALA A C 1
ATOM 1547 O O . ALA A 1 191 ? 5.900 19.156 3.511 1.00 69.81 191 ALA A O 1
ATOM 1548 N N . GLU A 1 192 ? 7.947 18.573 4.248 1.00 71.44 192 GLU A N 1
ATOM 1549 C CA . GLU A 1 192 ? 8.146 19.668 5.205 1.00 71.44 192 GLU A CA 1
ATOM 1550 C C . GLU A 1 192 ? 8.207 21.054 4.547 1.00 71.44 192 GLU A C 1
ATOM 1552 O O . GLU A 1 192 ? 7.917 22.058 5.193 1.00 71.44 192 GLU A O 1
ATOM 1557 N N . LYS A 1 193 ? 8.493 21.133 3.239 1.00 78.12 193 LYS A N 1
ATOM 1558 C CA . LYS A 1 193 ? 8.484 22.393 2.468 1.00 78.12 193 LYS A CA 1
ATOM 1559 C C . LYS A 1 193 ? 7.085 22.980 2.238 1.00 78.12 193 LYS A C 1
ATOM 1561 O O . LYS A 1 193 ? 6.960 24.012 1.583 1.00 78.12 193 LYS A O 1
ATOM 1566 N N . GLY A 1 194 ? 6.049 22.377 2.822 1.00 60.94 194 GLY A N 1
ATOM 1567 C CA . GLY A 1 194 ? 4.827 23.096 3.180 1.00 60.94 194 GLY A CA 1
ATOM 1568 C C . GLY A 1 194 ? 3.578 22.731 2.390 1.00 60.94 194 GLY A C 1
ATOM 1569 O O . GLY A 1 194 ? 2.586 23.444 2.503 1.00 60.94 194 GLY A O 1
ATOM 1570 N N . ASN A 1 195 ? 3.580 21.640 1.616 1.00 64.06 195 ASN A N 1
ATOM 1571 C CA . ASN A 1 195 ? 2.348 21.171 0.981 1.00 64.06 195 ASN A CA 1
ATOM 1572 C C . ASN A 1 195 ? 2.343 19.673 0.649 1.00 64.06 195 ASN A C 1
ATOM 1574 O O . ASN A 1 195 ? 2.192 19.267 -0.502 1.00 64.06 195 ASN A O 1
ATOM 1578 N N . LEU A 1 196 ? 2.528 18.833 1.671 1.00 69.69 196 LEU A N 1
ATOM 1579 C CA . LEU A 1 196 ? 2.514 17.376 1.514 1.00 69.69 196 LEU A CA 1
ATOM 1580 C C . LEU A 1 196 ? 1.230 16.866 0.837 1.00 69.69 196 LEU A C 1
ATOM 1582 O O . LEU A 1 196 ? 1.297 15.933 0.042 1.00 69.69 196 LEU A O 1
ATOM 1586 N N . CYS A 1 197 ? 0.073 17.465 1.131 1.00 69.69 197 CYS A N 1
ATOM 1587 C CA . CYS A 1 197 ? -1.200 17.070 0.526 1.00 69.69 197 CYS A CA 1
ATOM 1588 C C . CYS A 1 197 ? -1.238 17.367 -0.977 1.00 69.69 197 CYS A C 1
ATOM 1590 O O . CYS A 1 197 ? -1.512 16.455 -1.758 1.00 69.69 197 CYS A O 1
ATOM 1592 N N . ASP A 1 198 ? -0.900 18.588 -1.400 1.00 73.81 198 ASP A N 1
ATOM 1593 C CA . ASP A 1 198 ? -0.922 18.920 -2.827 1.00 73.81 198 ASP A CA 1
ATOM 1594 C C . ASP A 1 198 ? 0.189 18.191 -3.583 1.00 73.81 198 ASP A C 1
ATOM 1596 O O . ASP A 1 198 ? -0.025 17.744 -4.710 1.00 73.81 198 ASP A O 1
ATOM 1600 N N . TRP A 1 199 ? 1.351 17.988 -2.952 1.00 80.94 199 TRP A N 1
ATOM 1601 C CA . TRP A 1 199 ? 2.407 17.159 -3.525 1.00 80.94 199 TRP A CA 1
ATOM 1602 C C . TRP A 1 199 ? 1.947 15.709 -3.706 1.00 80.94 199 TRP A C 1
ATOM 1604 O O . TRP A 1 199 ? 2.174 15.137 -4.769 1.00 80.94 199 TRP A O 1
ATOM 1614 N N . LYS A 1 200 ? 1.247 15.115 -2.726 1.00 77.38 200 LYS A N 1
ATOM 1615 C CA . LYS A 1 200 ? 0.690 13.756 -2.851 1.00 77.38 200 LYS A CA 1
ATOM 1616 C C . LYS A 1 200 ? -0.298 13.664 -4.012 1.00 77.38 200 LYS A C 1
ATOM 1618 O O . LYS A 1 200 ? -0.229 12.706 -4.774 1.00 77.38 200 LYS A O 1
ATOM 1623 N N . GLU A 1 201 ? -1.182 14.641 -4.194 1.00 77.81 201 GLU A N 1
ATOM 1624 C CA . GLU A 1 201 ? -2.117 14.636 -5.327 1.00 77.81 201 GLU A CA 1
ATOM 1625 C C . GLU A 1 201 ? -1.402 14.807 -6.679 1.00 77.81 201 GLU A C 1
ATOM 1627 O O . GLU A 1 201 ? -1.710 14.096 -7.641 1.00 77.81 201 GLU A O 1
ATOM 1632 N N . GLN A 1 202 ? -0.394 15.681 -6.757 1.00 80.94 202 GLN A N 1
ATOM 1633 C CA . GLN A 1 202 ? 0.440 15.826 -7.955 1.00 80.94 202 GLN A CA 1
ATOM 1634 C C . GLN A 1 202 ? 1.217 14.543 -8.271 1.00 80.94 202 GLN A C 1
ATOM 1636 O O . GLN A 1 202 ? 1.212 14.078 -9.412 1.00 80.94 202 GLN A O 1
ATOM 1641 N N . GLU A 1 203 ? 1.843 13.930 -7.268 1.00 85.44 203 GLU A N 1
ATOM 1642 C CA . GLU A 1 203 ? 2.596 12.691 -7.437 1.00 85.44 203 GLU A CA 1
ATOM 1643 C C . GLU A 1 203 ? 1.673 11.523 -7.796 1.00 85.44 203 GLU A C 1
ATOM 1645 O O . GLU A 1 203 ? 2.027 10.708 -8.645 1.00 85.44 203 GLU A O 1
ATOM 1650 N N . ARG A 1 204 ? 0.460 11.463 -7.234 1.00 83.31 204 ARG A N 1
ATOM 1651 C CA . ARG A 1 204 ? -0.557 10.468 -7.596 1.00 83.31 204 ARG A CA 1
ATOM 1652 C C . ARG A 1 204 ? -0.917 10.568 -9.072 1.00 83.31 204 ARG A C 1
ATOM 1654 O O . ARG A 1 204 ? -0.943 9.556 -9.773 1.00 83.31 204 ARG A O 1
ATOM 1661 N N . LYS A 1 205 ? -1.174 11.786 -9.552 1.00 83.38 205 LYS A N 1
ATOM 1662 C CA . LYS A 1 205 ? -1.461 12.059 -10.964 1.00 83.38 205 LYS A CA 1
ATOM 1663 C C . LYS A 1 205 ? -0.296 11.647 -11.863 1.00 83.38 205 LYS A C 1
ATOM 1665 O O . LYS A 1 205 ? -0.518 10.964 -12.866 1.00 83.38 205 LYS A O 1
ATOM 1670 N N . ALA A 1 206 ? 0.930 12.007 -11.484 1.00 86.31 206 ALA A N 1
ATOM 1671 C CA . ALA A 1 206 ? 2.137 11.653 -12.223 1.00 86.31 206 ALA A CA 1
ATOM 1672 C C . ALA A 1 206 ? 2.367 10.134 -12.263 1.00 86.31 206 ALA A C 1
ATOM 1674 O O . ALA A 1 206 ? 2.653 9.596 -13.328 1.00 86.31 206 ALA A O 1
ATOM 1675 N N . ALA A 1 207 ? 2.189 9.435 -11.137 1.00 85.56 207 ALA A N 1
ATOM 1676 C CA . ALA A 1 207 ? 2.363 7.987 -11.018 1.00 85.56 207 ALA A CA 1
ATOM 1677 C C . ALA A 1 207 ? 1.326 7.197 -11.830 1.00 85.56 207 ALA A C 1
ATOM 1679 O O . ALA A 1 207 ? 1.678 6.260 -12.542 1.00 85.56 207 ALA A O 1
ATOM 1680 N N . ILE A 1 208 ? 0.047 7.586 -11.769 1.00 83.75 208 ILE A N 1
ATOM 1681 C CA . ILE A 1 208 ? -1.008 6.955 -12.578 1.00 83.75 208 ILE A CA 1
ATOM 1682 C C . ILE A 1 208 ? -0.736 7.192 -14.067 1.00 83.75 208 ILE A C 1
ATOM 1684 O O . ILE A 1 208 ? -0.788 6.254 -14.863 1.00 83.75 208 ILE A O 1
ATOM 1688 N N . SER A 1 209 ? -0.417 8.433 -14.444 1.00 86.69 209 SER A N 1
ATOM 1689 C CA . SER A 1 209 ? -0.200 8.803 -15.846 1.00 86.69 209 SER A CA 1
ATOM 1690 C C . SER A 1 209 ? 1.028 8.119 -16.443 1.00 86.69 209 SER A C 1
ATOM 1692 O O . SER A 1 209 ? 0.929 7.533 -17.522 1.00 86.69 209 SER A O 1
ATOM 1694 N N . SER A 1 210 ? 2.159 8.115 -15.729 1.00 85.31 210 SER A N 1
ATOM 1695 C CA . SER A 1 210 ? 3.377 7.433 -16.177 1.00 85.31 210 SER A CA 1
ATOM 1696 C C . SER A 1 210 ? 3.156 5.935 -16.333 1.00 85.31 210 SER A C 1
ATOM 1698 O O . SER A 1 210 ? 3.651 5.335 -17.286 1.00 85.31 210 SER A O 1
ATOM 1700 N N . ARG A 1 211 ? 2.355 5.324 -15.453 1.00 84.06 211 ARG A N 1
ATOM 1701 C CA . ARG A 1 211 ? 2.074 3.893 -15.522 1.00 84.06 211 ARG A CA 1
ATOM 1702 C C . ARG A 1 211 ? 1.167 3.520 -16.685 1.00 84.06 211 ARG A C 1
ATOM 1704 O O . ARG A 1 211 ? 1.441 2.537 -17.371 1.00 84.06 211 ARG A O 1
ATOM 1711 N N . ILE A 1 212 ? 0.143 4.331 -16.951 1.00 82.75 212 ILE A N 1
ATOM 1712 C CA . ILE A 1 212 ? -0.692 4.191 -18.149 1.00 82.75 212 ILE A CA 1
ATOM 1713 C C . ILE A 1 212 ? 0.166 4.330 -19.410 1.00 82.75 212 ILE A C 1
ATOM 1715 O O . ILE A 1 212 ? 0.110 3.465 -20.280 1.00 82.75 212 ILE A O 1
ATOM 1719 N N . ASN A 1 213 ? 1.014 5.359 -19.482 1.00 84.38 213 ASN A N 1
ATOM 1720 C CA . ASN A 1 213 ? 1.926 5.571 -20.606 1.00 84.38 213 ASN A CA 1
ATOM 1721 C C . ASN A 1 213 ? 2.890 4.393 -20.812 1.00 84.38 213 ASN A C 1
ATOM 1723 O O . ASN A 1 213 ? 3.075 3.939 -21.941 1.00 84.38 213 ASN A O 1
ATOM 1727 N N . LEU A 1 214 ? 3.470 3.870 -19.730 1.00 81.56 214 LEU A N 1
ATOM 1728 C CA . LEU A 1 214 ? 4.365 2.716 -19.771 1.00 81.56 214 LEU A CA 1
ATOM 1729 C C . LEU A 1 214 ? 3.646 1.458 -20.270 1.00 81.56 214 LEU A C 1
ATOM 1731 O O . LEU A 1 214 ? 4.174 0.759 -21.131 1.00 81.56 214 LEU A O 1
ATOM 1735 N N . GLY A 1 215 ? 2.435 1.188 -19.780 1.00 79.75 215 GLY A N 1
ATOM 1736 C CA . GLY A 1 215 ? 1.641 0.049 -20.233 1.00 79.75 215 GLY A CA 1
ATOM 1737 C C . GLY A 1 215 ? 1.229 0.159 -21.707 1.00 79.75 215 GLY A C 1
ATOM 1738 O O . GLY A 1 215 ? 1.333 -0.813 -22.451 1.00 79.75 215 GLY A O 1
ATOM 1739 N N . ILE A 1 216 ? 0.861 1.360 -22.166 1.00 77.81 216 ILE A N 1
ATOM 1740 C CA . ILE A 1 216 ? 0.596 1.636 -23.586 1.00 77.81 216 ILE A CA 1
ATOM 1741 C C . ILE A 1 216 ? 1.845 1.369 -24.441 1.00 77.81 216 ILE A C 1
ATOM 1743 O O . ILE A 1 216 ? 1.750 0.726 -25.486 1.00 77.81 216 ILE A O 1
ATOM 1747 N N . ALA A 1 217 ? 3.020 1.831 -23.999 1.00 79.75 217 ALA A N 1
ATOM 1748 C CA . ALA A 1 217 ? 4.276 1.605 -24.711 1.00 79.75 217 ALA A CA 1
ATOM 1749 C C . ALA A 1 217 ? 4.645 0.111 -24.777 1.00 79.75 217 ALA A C 1
ATOM 1751 O O . ALA A 1 217 ? 5.087 -0.373 -25.818 1.00 79.75 217 ALA A O 1
ATOM 1752 N N . GLN A 1 218 ? 4.429 -0.632 -23.687 1.00 76.81 218 GLN A N 1
ATOM 1753 C CA . GLN A 1 218 ? 4.690 -2.074 -23.614 1.00 76.81 218 GLN A CA 1
ATOM 1754 C C . GLN A 1 218 ? 3.760 -2.899 -24.508 1.00 76.81 218 GLN A C 1
ATOM 1756 O O . GLN A 1 218 ? 4.184 -3.928 -25.028 1.00 76.81 218 GLN A O 1
ATOM 1761 N N . ALA A 1 219 ? 2.533 -2.432 -24.746 1.00 73.50 219 ALA A N 1
ATOM 1762 C CA . ALA A 1 219 ? 1.602 -3.068 -25.675 1.00 73.50 219 ALA A CA 1
ATOM 1763 C C . ALA A 1 219 ? 2.038 -2.969 -27.153 1.00 73.50 219 ALA A C 1
ATOM 1765 O O . ALA A 1 219 ? 1.383 -3.535 -28.026 1.00 73.50 219 ALA A O 1
ATOM 1766 N N . GLY A 1 220 ? 3.135 -2.261 -27.456 1.00 66.44 220 GLY A N 1
ATOM 1767 C CA . GLY A 1 220 ? 3.739 -2.234 -28.791 1.00 66.44 220 GLY A CA 1
ATOM 1768 C C . GLY A 1 220 ? 2.920 -1.480 -29.839 1.00 66.44 220 GLY A C 1
ATOM 1769 O O . GLY A 1 220 ? 3.188 -1.605 -31.033 1.00 66.44 220 GLY A O 1
ATOM 1770 N N . VAL A 1 221 ? 1.927 -0.692 -29.418 1.00 63.56 221 VAL A N 1
ATOM 1771 C CA . VAL A 1 221 ? 1.091 0.083 -30.335 1.00 63.56 221 VAL A CA 1
ATOM 1772 C C . VAL A 1 221 ? 1.868 1.332 -30.764 1.00 63.56 221 VAL A C 1
ATOM 1774 O O . VAL A 1 221 ? 1.960 2.326 -30.041 1.00 63.56 221 VAL A O 1
ATOM 1777 N N . THR A 1 222 ? 2.491 1.270 -31.937 1.00 57.50 222 THR A N 1
ATOM 1778 C CA . THR A 1 222 ? 3.241 2.392 -32.506 1.00 57.50 222 THR A CA 1
ATOM 1779 C C . THR A 1 222 ? 2.282 3.434 -33.093 1.00 57.50 222 THR A C 1
ATOM 1781 O O . THR A 1 222 ? 1.297 3.095 -33.740 1.00 57.50 222 THR A O 1
ATOM 1784 N N . ALA A 1 223 ? 2.570 4.719 -32.849 1.00 59.84 223 ALA A N 1
ATOM 1785 C CA . ALA A 1 223 ? 1.800 5.875 -33.332 1.00 59.84 223 ALA A CA 1
ATOM 1786 C C . ALA A 1 223 ? 0.332 5.963 -32.850 1.00 59.84 223 ALA A C 1
ATOM 1788 O O . ALA A 1 223 ? -0.574 6.254 -33.628 1.00 59.84 223 ALA A O 1
ATOM 1789 N N . ILE A 1 224 ? 0.093 5.773 -31.548 1.00 68.31 224 ILE A N 1
ATOM 1790 C CA . ILE A 1 224 ? -1.186 6.159 -30.935 1.00 68.31 224 ILE A CA 1
ATOM 1791 C C . ILE A 1 224 ? -1.246 7.688 -30.817 1.00 68.31 224 ILE A C 1
ATOM 1793 O O . ILE A 1 224 ? -0.400 8.284 -30.142 1.00 68.31 224 ILE A O 1
ATOM 1797 N N . ASP A 1 225 ? -2.250 8.308 -31.438 1.00 78.38 225 ASP A N 1
ATOM 1798 C CA . ASP A 1 225 ? -2.549 9.727 -31.238 1.00 78.38 225 ASP A CA 1
ATOM 1799 C C . ASP A 1 225 ? -3.026 10.023 -29.800 1.00 78.38 225 ASP A C 1
ATOM 1801 O O . ASP A 1 225 ? -3.434 9.140 -29.038 1.00 78.38 225 ASP A O 1
ATOM 1805 N N . ASP A 1 226 ? -2.978 11.289 -29.388 1.00 81.69 226 ASP A N 1
ATOM 1806 C CA . ASP A 1 226 ? -3.351 11.649 -28.016 1.00 81.69 226 ASP A CA 1
ATOM 1807 C C . ASP A 1 226 ? -4.835 11.372 -27.710 1.00 81.69 226 ASP A C 1
ATOM 1809 O O . ASP A 1 226 ? -5.194 11.137 -26.555 1.00 81.69 226 ASP A O 1
ATOM 1813 N N . ALA A 1 227 ? -5.705 11.319 -28.725 1.00 82.62 227 ALA A N 1
ATOM 1814 C CA . ALA A 1 227 ? -7.124 11.019 -28.545 1.00 82.62 227 ALA A CA 1
ATOM 1815 C C . ALA A 1 227 ? -7.349 9.554 -28.138 1.00 82.62 227 ALA A C 1
ATOM 1817 O O . ALA A 1 227 ? -8.107 9.273 -27.204 1.00 82.62 227 ALA A O 1
ATOM 1818 N N . ILE A 1 228 ? -6.658 8.613 -28.783 1.00 81.81 228 ILE A N 1
ATOM 1819 C CA . ILE A 1 228 ? -6.718 7.193 -28.440 1.00 81.81 228 ILE A CA 1
ATOM 1820 C C . ILE A 1 228 ? -6.037 6.948 -27.087 1.00 81.81 228 ILE A C 1
ATOM 1822 O O . ILE A 1 228 ? -6.595 6.210 -26.272 1.00 81.81 228 ILE A O 1
ATOM 1826 N N . LYS A 1 229 ? -4.905 7.607 -26.781 1.00 81.25 229 LYS A N 1
ATOM 1827 C CA . LYS A 1 229 ? -4.284 7.526 -25.441 1.00 81.25 229 LYS A CA 1
ATOM 1828 C C . LYS A 1 229 ? -5.244 7.976 -24.346 1.00 81.25 229 LYS A C 1
ATOM 1830 O O . LYS A 1 229 ? -5.426 7.256 -23.368 1.00 81.25 229 LYS A O 1
ATOM 1835 N N . ASN A 1 230 ? -5.913 9.115 -24.534 1.00 86.75 230 ASN A N 1
ATOM 1836 C CA . ASN A 1 230 ? -6.903 9.622 -23.584 1.00 86.75 230 ASN A CA 1
ATOM 1837 C C . ASN A 1 230 ? -8.090 8.663 -23.423 1.00 86.75 230 ASN A C 1
ATOM 1839 O O . ASN A 1 230 ? -8.577 8.471 -22.311 1.00 86.75 230 ASN A O 1
ATOM 1843 N N . LYS A 1 231 ? -8.531 8.008 -24.505 1.00 86.31 231 LYS A N 1
ATOM 1844 C CA . LYS A 1 231 ? -9.600 7.001 -24.448 1.00 86.31 231 LYS A CA 1
ATOM 1845 C C . LYS A 1 231 ? -9.182 5.751 -23.670 1.00 86.31 231 LYS A C 1
ATOM 1847 O O . LYS A 1 231 ? -9.966 5.253 -22.863 1.00 86.31 231 LYS A O 1
ATOM 1852 N N . ILE A 1 232 ? -7.961 5.254 -23.887 1.00 82.81 232 ILE A N 1
ATOM 1853 C CA . ILE A 1 232 ? -7.398 4.133 -23.117 1.00 82.81 232 ILE A CA 1
ATOM 1854 C C . ILE A 1 232 ? -7.290 4.533 -21.645 1.00 82.81 232 ILE A C 1
ATOM 1856 O O . ILE A 1 232 ? -7.790 3.815 -20.783 1.00 82.81 232 ILE A O 1
ATOM 1860 N N . ALA A 1 233 ? -6.713 5.701 -21.359 1.00 84.12 233 ALA A N 1
ATOM 1861 C CA . ALA A 1 233 ? -6.545 6.202 -20.002 1.00 84.12 233 ALA A CA 1
ATOM 1862 C C . ALA A 1 233 ? -7.882 6.350 -19.266 1.00 84.12 233 ALA A C 1
ATOM 1864 O O . ALA A 1 233 ? -8.007 5.874 -18.140 1.00 84.12 233 ALA A O 1
ATOM 1865 N N . ALA A 1 234 ? -8.901 6.930 -19.910 1.00 85.31 234 ALA A N 1
ATOM 1866 C CA . ALA A 1 234 ? -10.242 7.054 -19.344 1.00 85.31 234 ALA A CA 1
ATOM 1867 C C . ALA A 1 234 ? -10.842 5.683 -19.003 1.00 85.31 234 ALA A C 1
ATOM 1869 O O . ALA A 1 234 ? -11.349 5.495 -17.900 1.00 85.31 234 ALA A O 1
ATOM 1870 N N . LYS A 1 235 ? -10.707 4.701 -19.904 1.00 83.75 235 LYS A N 1
ATOM 1871 C CA . LYS A 1 235 ? -11.192 3.334 -19.675 1.00 83.75 235 LYS A CA 1
ATOM 1872 C C . LYS A 1 235 ? -10.432 2.633 -18.547 1.00 83.75 235 LYS A C 1
ATOM 1874 O O . LYS A 1 235 ? -11.032 1.902 -17.766 1.00 83.75 235 LYS A O 1
ATOM 1879 N N . VAL A 1 236 ? -9.118 2.843 -18.443 1.00 81.00 236 VAL A N 1
ATOM 1880 C CA . VAL A 1 236 ? -8.309 2.313 -17.337 1.00 81.00 236 VAL A CA 1
ATOM 1881 C C . VAL A 1 236 ? -8.762 2.935 -16.020 1.00 81.00 236 VAL A C 1
ATOM 1883 O O . VAL A 1 236 ? -9.029 2.195 -15.079 1.00 81.00 236 VAL A O 1
ATOM 1886 N N . ILE A 1 237 ? -8.910 4.260 -15.957 1.00 79.31 237 ILE A N 1
ATOM 1887 C CA . ILE A 1 237 ? -9.376 5.006 -14.776 1.00 79.31 237 ILE A CA 1
ATOM 1888 C C . ILE A 1 237 ? -10.769 4.541 -14.333 1.00 79.31 237 ILE A C 1
ATOM 1890 O O . ILE A 1 237 ? -10.986 4.301 -13.144 1.00 79.31 237 ILE A O 1
ATOM 1894 N N . GLU A 1 238 ? -11.686 4.357 -15.283 1.00 80.00 238 GLU A N 1
ATOM 1895 C CA . GLU A 1 238 ? -13.034 3.840 -15.043 1.00 80.00 238 GLU A CA 1
ATOM 1896 C C . GLU A 1 238 ? -12.991 2.411 -14.482 1.00 80.00 238 GLU A C 1
ATOM 1898 O O . GLU A 1 238 ? -13.497 2.161 -13.389 1.00 80.00 238 GLU A O 1
ATOM 1903 N N . ASN A 1 239 ? -12.300 1.491 -15.161 1.00 75.88 239 ASN A N 1
ATOM 1904 C CA . ASN A 1 239 ? -12.201 0.085 -14.753 1.00 75.88 239 ASN A CA 1
ATOM 1905 C C . ASN A 1 239 ? -11.500 -0.108 -13.401 1.00 75.88 239 ASN A C 1
ATOM 1907 O O . ASN A 1 239 ? -11.772 -1.068 -12.680 1.00 75.88 239 ASN A O 1
ATOM 1911 N N . THR A 1 240 ? -10.588 0.796 -13.050 1.00 65.25 240 THR A N 1
ATOM 1912 C CA . THR A 1 240 ? -9.866 0.773 -11.771 1.00 65.25 240 THR A CA 1
ATOM 1913 C C . THR A 1 240 ? -10.597 1.529 -10.656 1.00 65.25 240 THR A C 1
ATOM 1915 O O . THR A 1 240 ? -10.135 1.506 -9.511 1.00 65.25 240 THR A O 1
ATOM 1918 N N . ASN A 1 241 ? -11.758 2.133 -10.955 1.00 66.44 241 ASN A N 1
ATOM 1919 C CA . ASN A 1 241 ? -12.566 2.957 -10.050 1.00 66.44 241 ASN A CA 1
ATOM 1920 C C . ASN A 1 241 ? -11.774 4.116 -9.418 1.00 66.44 241 ASN A C 1
ATOM 1922 O O . ASN A 1 241 ? -11.979 4.481 -8.255 1.00 66.44 241 ASN A O 1
ATOM 1926 N N . LEU A 1 242 ? -10.850 4.708 -10.178 1.00 67.75 242 LEU A N 1
ATOM 1927 C CA . LEU A 1 242 ? -10.006 5.800 -9.706 1.00 67.75 242 LEU A CA 1
ATOM 1928 C C . LEU A 1 242 ? -10.782 7.116 -9.690 1.00 67.75 242 LEU A C 1
ATOM 1930 O O . LEU A 1 242 ? -10.773 7.890 -10.646 1.00 67.75 242 LEU A O 1
ATOM 1934 N N . LYS A 1 243 ? -11.438 7.403 -8.566 1.00 64.38 243 LYS A N 1
ATOM 1935 C CA . LYS A 1 243 ? -12.109 8.689 -8.368 1.00 64.38 243 LYS A CA 1
ATOM 1936 C C . LYS A 1 243 ? -11.128 9.853 -8.435 1.00 64.38 243 LYS A C 1
ATOM 1938 O O . LYS A 1 243 ? -10.080 9.825 -7.781 1.00 64.38 243 LYS A O 1
ATOM 1943 N N . ASN A 1 244 ? -11.522 10.872 -9.201 1.00 66.88 244 ASN A N 1
ATOM 1944 C CA . ASN A 1 244 ? -10.796 12.125 -9.414 1.00 66.88 244 ASN A CA 1
ATOM 1945 C C . ASN A 1 244 ? -9.362 11.942 -9.940 1.00 66.88 244 ASN A C 1
ATOM 1947 O O . ASN A 1 244 ? -8.542 12.846 -9.812 1.00 66.88 244 ASN A O 1
ATOM 1951 N N . ALA A 1 245 ? -9.043 10.787 -10.534 1.00 73.62 245 ALA A N 1
ATOM 1952 C CA . ALA A 1 245 ? -7.778 10.633 -11.231 1.00 73.62 245 ALA A CA 1
ATOM 1953 C C . ALA A 1 245 ? -7.820 11.425 -12.537 1.00 73.62 245 ALA A C 1
ATOM 1955 O O . ALA A 1 245 ? -8.727 11.267 -13.353 1.00 73.62 245 ALA A O 1
ATOM 1956 N N . ALA A 1 246 ? -6.812 12.268 -12.724 1.00 76.56 246 ALA A N 1
ATOM 1957 C CA . ALA A 1 246 ? -6.552 12.929 -13.986 1.00 76.56 246 ALA A CA 1
ATOM 1958 C C . ALA A 1 246 ? -5.423 12.190 -14.705 1.00 76.56 246 ALA A C 1
ATOM 1960 O O . ALA A 1 246 ? -4.440 11.791 -14.082 1.00 76.56 246 ALA A O 1
ATOM 1961 N N . PHE A 1 247 ? -5.565 12.031 -16.015 1.00 82.50 247 PHE A N 1
ATOM 1962 C CA . PHE A 1 247 ? -4.492 11.555 -16.875 1.00 82.50 247 PHE A CA 1
ATOM 1963 C C . PHE A 1 247 ? -3.844 12.745 -17.577 1.00 82.50 247 PHE A C 1
ATOM 1965 O O . PHE A 1 247 ? -4.545 13.599 -18.119 1.00 82.50 247 PHE A O 1
ATOM 1972 N N . GLU A 1 248 ? -2.515 12.786 -17.579 1.00 84.69 248 GLU A N 1
ATOM 1973 C CA . GLU A 1 248 ? -1.745 13.731 -18.381 1.00 84.69 248 GLU A CA 1
ATOM 1974 C C . GLU A 1 248 ? -0.683 12.995 -19.208 1.00 84.69 248 GLU A C 1
ATOM 1976 O O . GLU A 1 248 ? 0.218 12.372 -18.641 1.00 84.69 248 GLU A O 1
ATOM 1981 N N . PRO A 1 249 ? -0.736 13.087 -20.550 1.00 80.50 249 PRO A N 1
ATOM 1982 C CA . PRO A 1 249 ? 0.107 12.277 -21.428 1.00 80.50 249 PRO A CA 1
ATOM 1983 C C . PRO A 1 249 ? 1.599 12.609 -21.309 1.00 80.50 249 PRO A C 1
ATOM 1985 O O . PRO A 1 249 ? 2.435 11.766 -21.623 1.00 80.50 249 PRO A O 1
ATOM 1988 N N . ASN A 1 250 ? 1.943 13.801 -20.817 1.00 83.19 250 ASN A N 1
ATOM 1989 C CA . ASN A 1 250 ? 3.322 14.286 -20.747 1.00 83.19 250 ASN A CA 1
ATOM 1990 C C . ASN A 1 250 ? 4.114 13.728 -19.555 1.00 83.19 250 ASN A C 1
ATOM 1992 O O . ASN A 1 250 ? 5.329 13.922 -19.482 1.00 83.19 250 ASN A O 1
ATOM 1996 N N . TYR A 1 251 ? 3.468 13.018 -18.627 1.00 81.81 251 TYR A N 1
ATOM 1997 C CA . TYR A 1 251 ? 4.185 12.355 -17.543 1.00 81.81 251 TYR A CA 1
ATOM 1998 C C . TYR A 1 251 ? 4.852 11.072 -18.038 1.00 81.81 251 TYR A C 1
ATOM 2000 O O . TYR A 1 251 ? 4.225 10.017 -18.131 1.00 81.81 251 TYR A O 1
ATOM 2008 N N . ALA A 1 252 ? 6.151 11.159 -18.319 1.00 78.44 252 ALA A N 1
ATOM 2009 C CA . ALA A 1 252 ? 6.979 9.989 -18.608 1.00 78.44 252 ALA A CA 1
ATOM 2010 C C . ALA A 1 252 ? 7.331 9.194 -17.337 1.00 78.44 252 ALA A C 1
ATOM 2012 O O . ALA A 1 252 ? 7.417 7.972 -17.372 1.00 78.44 252 ALA A O 1
ATOM 2013 N N . GLN A 1 253 ? 7.522 9.881 -16.208 1.00 83.50 253 GLN A N 1
ATOM 2014 C CA . GLN A 1 253 ? 7.894 9.291 -14.920 1.00 83.50 253 GLN A CA 1
ATOM 2015 C C . GLN A 1 253 ? 7.419 10.177 -13.765 1.00 83.50 253 GLN A C 1
ATOM 2017 O O . GLN A 1 253 ? 7.185 11.372 -13.952 1.00 83.50 253 GLN A O 1
ATOM 2022 N N . SER A 1 254 ? 7.286 9.588 -12.578 1.00 86.75 254 SER A N 1
ATOM 2023 C CA . SER A 1 254 ? 6.894 10.299 -11.359 1.00 86.75 254 SER A CA 1
ATOM 2024 C C . SER A 1 254 ? 8.124 10.793 -10.581 1.00 86.75 254 SER A C 1
ATOM 2026 O O . SER A 1 254 ? 9.233 10.293 -10.797 1.00 86.75 254 SER A O 1
ATOM 2028 N N . SER A 1 255 ? 7.945 11.731 -9.645 1.00 88.19 255 SER A N 1
ATOM 2029 C CA . SER A 1 255 ? 9.066 12.252 -8.848 1.00 88.19 255 SER A CA 1
ATOM 2030 C C . SER A 1 255 ? 9.639 11.199 -7.893 1.00 88.19 255 SER A C 1
ATOM 2032 O O . SER A 1 255 ? 10.856 11.072 -7.780 1.00 88.19 255 SER A O 1
ATOM 2034 N N . VAL A 1 256 ? 8.794 10.350 -7.294 1.00 89.38 256 VAL A N 1
ATOM 2035 C CA . VAL A 1 256 ? 9.239 9.200 -6.485 1.00 89.38 256 VAL A CA 1
ATOM 2036 C C . VAL A 1 256 ? 10.078 8.245 -7.326 1.00 89.38 256 VAL A C 1
ATOM 2038 O O . VAL A 1 256 ? 11.122 7.802 -6.865 1.00 89.38 256 VAL A O 1
ATOM 2041 N N . THR A 1 257 ? 9.675 7.961 -8.569 1.00 90.56 257 THR A N 1
ATOM 2042 C CA . THR A 1 257 ? 10.437 7.067 -9.459 1.00 90.56 257 THR A CA 1
ATOM 2043 C C . THR A 1 257 ? 11.847 7.609 -9.703 1.00 90.56 257 THR A C 1
ATOM 2045 O O . THR A 1 257 ? 12.822 6.865 -9.621 1.00 90.56 257 THR A O 1
ATOM 2048 N N . GLN A 1 258 ? 11.974 8.921 -9.924 1.00 90.38 258 GLN A N 1
ATOM 2049 C CA . GLN A 1 258 ? 13.268 9.587 -10.102 1.00 90.38 258 GLN A CA 1
ATOM 2050 C C . GLN A 1 258 ? 14.130 9.558 -8.835 1.00 90.38 258 GLN A C 1
ATOM 2052 O O . GLN A 1 258 ? 15.340 9.332 -8.918 1.00 90.38 258 GLN A O 1
ATOM 2057 N N . ILE A 1 259 ? 13.520 9.787 -7.669 1.00 91.19 259 ILE A N 1
ATOM 2058 C CA . ILE A 1 259 ? 14.211 9.752 -6.373 1.00 91.19 259 ILE A CA 1
ATOM 2059 C C . ILE A 1 259 ? 14.729 8.347 -6.103 1.00 91.19 259 ILE A C 1
ATOM 2061 O O . ILE A 1 259 ? 15.912 8.178 -5.825 1.00 91.19 259 ILE A O 1
ATOM 2065 N N . VAL A 1 260 ? 13.867 7.340 -6.255 1.00 92.44 260 VAL A N 1
ATOM 2066 C CA . VAL A 1 260 ? 14.220 5.929 -6.093 1.00 92.44 260 VAL A CA 1
ATOM 2067 C C . VAL A 1 260 ? 15.379 5.567 -7.016 1.00 92.44 260 VAL A C 1
ATOM 2069 O O . VAL A 1 260 ? 16.390 5.069 -6.529 1.00 92.44 260 VAL A O 1
ATOM 2072 N N . TYR A 1 261 ? 15.281 5.879 -8.313 1.00 92.19 261 TYR A N 1
ATOM 2073 C CA . TYR A 1 261 ? 16.359 5.609 -9.267 1.00 92.19 261 TYR A CA 1
ATOM 2074 C C . TYR A 1 261 ? 17.671 6.253 -8.818 1.00 92.19 261 TYR A C 1
ATOM 2076 O O . TYR A 1 261 ? 18.703 5.594 -8.739 1.00 92.19 261 TYR A O 1
ATOM 2084 N N . SER A 1 262 ? 17.626 7.541 -8.469 1.00 90.88 262 SER A N 1
ATOM 2085 C CA . SER A 1 262 ? 18.805 8.301 -8.050 1.00 90.88 262 SER A CA 1
ATOM 2086 C C . SER A 1 262 ? 19.440 7.740 -6.777 1.00 90.88 262 SER A C 1
ATOM 2088 O O . SER A 1 262 ? 20.662 7.732 -6.658 1.00 90.88 262 SER A O 1
ATOM 2090 N N . CYS A 1 263 ? 18.631 7.278 -5.822 1.00 89.69 263 CYS A N 1
ATOM 2091 C CA . CYS A 1 263 ? 19.108 6.675 -4.581 1.00 89.69 263 CYS A CA 1
ATOM 2092 C C . CYS A 1 263 ? 19.717 5.290 -4.812 1.00 89.69 263 CYS A C 1
ATOM 2094 O O . CYS A 1 263 ? 20.791 5.015 -4.283 1.00 89.69 263 CYS A O 1
ATOM 2096 N N . LEU A 1 264 ? 19.069 4.441 -5.615 1.00 90.44 264 LEU A N 1
ATOM 2097 C CA . LEU A 1 264 ? 19.579 3.109 -5.940 1.00 90.44 264 LEU A CA 1
ATOM 2098 C C . LEU A 1 264 ? 20.859 3.191 -6.780 1.00 90.44 264 LEU A C 1
ATOM 2100 O O . LEU A 1 264 ? 21.830 2.509 -6.475 1.00 90.44 264 LEU A O 1
ATOM 2104 N N . PHE A 1 265 ? 20.902 4.079 -7.774 1.00 89.56 265 PHE A N 1
ATOM 2105 C CA . PHE A 1 265 ? 22.075 4.283 -8.627 1.00 89.56 265 PHE A CA 1
ATOM 2106 C C . PHE A 1 265 ? 23.304 4.779 -7.849 1.00 89.56 265 PHE A C 1
ATOM 2108 O O . PHE A 1 265 ? 24.432 4.436 -8.181 1.00 89.56 265 PHE A O 1
ATOM 2115 N N . LYS A 1 266 ? 23.107 5.579 -6.794 1.00 89.75 266 LYS A N 1
ATOM 2116 C CA . LYS A 1 266 ? 24.199 6.057 -5.925 1.00 89.75 266 LYS A CA 1
ATOM 2117 C C . LYS A 1 266 ? 24.681 5.015 -4.914 1.00 89.75 266 LYS A C 1
ATOM 2119 O O . LYS A 1 266 ? 25.655 5.270 -4.211 1.00 89.75 266 LYS A O 1
ATOM 2124 N N . ASN A 1 267 ? 24.000 3.878 -4.786 1.00 87.56 267 ASN A N 1
ATOM 2125 C CA . ASN A 1 267 ? 24.422 2.819 -3.882 1.00 87.56 267 ASN A CA 1
ATOM 2126 C C . ASN A 1 267 ? 25.544 2.009 -4.547 1.00 87.56 267 ASN A C 1
ATOM 2128 O O . ASN A 1 267 ? 25.283 1.122 -5.355 1.00 87.56 267 ASN A O 1
ATOM 2132 N N . GLU A 1 268 ? 26.792 2.324 -4.197 1.00 86.56 268 GLU A N 1
ATOM 2133 C CA . GLU A 1 268 ? 27.984 1.697 -4.786 1.00 86.56 268 GLU A CA 1
ATOM 2134 C C . GLU A 1 268 ? 27.981 0.173 -4.641 1.00 86.56 268 GLU A C 1
ATOM 2136 O O . GLU A 1 268 ? 28.345 -0.534 -5.574 1.00 86.56 268 GLU A O 1
ATOM 2141 N N . ILE A 1 269 ? 27.522 -0.353 -3.502 1.00 85.06 269 ILE A N 1
ATOM 2142 C CA . ILE A 1 269 ? 27.510 -1.801 -3.270 1.00 85.06 269 ILE A CA 1
ATOM 2143 C C . ILE A 1 269 ? 26.486 -2.486 -4.182 1.00 85.06 269 ILE A C 1
ATOM 2145 O O . ILE A 1 269 ? 26.781 -3.523 -4.776 1.00 85.06 269 ILE A O 1
ATOM 2149 N N . LEU A 1 270 ? 25.297 -1.892 -4.326 1.00 85.62 270 LEU A N 1
ATOM 2150 C CA . LEU A 1 270 ? 24.281 -2.369 -5.262 1.00 85.62 270 LEU A CA 1
ATOM 2151 C C . LEU A 1 270 ? 24.802 -2.320 -6.702 1.00 85.62 270 LEU A C 1
ATOM 2153 O O . LEU A 1 270 ? 24.661 -3.302 -7.422 1.00 85.62 270 LEU A O 1
ATOM 2157 N N . MET A 1 271 ? 25.415 -1.209 -7.113 1.00 86.50 271 MET A N 1
ATOM 2158 C CA . MET A 1 271 ? 25.918 -1.046 -8.479 1.00 86.50 271 MET A CA 1
ATOM 2159 C C . MET A 1 271 ? 27.052 -2.018 -8.800 1.00 86.50 271 MET A C 1
ATOM 2161 O O . MET A 1 271 ? 26.972 -2.698 -9.818 1.00 86.50 271 MET A O 1
ATOM 2165 N N . ASN A 1 272 ? 28.031 -2.175 -7.906 1.00 84.00 272 ASN A N 1
ATOM 2166 C CA . ASN A 1 272 ? 29.110 -3.149 -8.079 1.00 84.00 272 ASN A CA 1
ATOM 2167 C C . ASN A 1 272 ? 28.554 -4.572 -8.219 1.00 84.00 272 ASN A C 1
ATOM 2169 O O . ASN A 1 272 ? 28.968 -5.322 -9.096 1.00 84.00 272 ASN A O 1
ATOM 2173 N N . MET A 1 273 ? 27.551 -4.932 -7.413 1.00 79.38 273 MET A N 1
ATOM 2174 C CA . MET A 1 273 ? 26.899 -6.239 -7.512 1.00 79.38 273 MET A CA 1
ATOM 2175 C C . MET A 1 273 ? 26.168 -6.429 -8.851 1.00 79.38 273 MET A C 1
ATOM 2177 O O . MET A 1 273 ? 26.276 -7.492 -9.468 1.00 79.38 273 MET A O 1
ATOM 2181 N N . LEU A 1 274 ? 25.441 -5.412 -9.323 1.00 79.62 274 LEU A N 1
ATOM 2182 C CA . LEU A 1 274 ? 24.739 -5.463 -10.610 1.00 79.62 274 LEU A CA 1
ATOM 2183 C C . LEU A 1 274 ? 25.700 -5.511 -11.810 1.00 79.62 274 LEU A C 1
ATOM 2185 O O . LEU A 1 274 ? 25.319 -6.018 -12.864 1.00 79.62 274 LEU A O 1
ATOM 2189 N N . GLU A 1 275 ? 26.921 -4.992 -11.665 1.00 77.19 275 GLU A N 1
ATOM 2190 C CA . GLU A 1 275 ? 27.980 -5.054 -12.680 1.00 77.19 275 GLU A CA 1
ATOM 2191 C C . GLU A 1 275 ? 28.715 -6.403 -12.681 1.00 77.19 275 GLU A C 1
ATOM 2193 O O . GLU A 1 275 ? 28.951 -6.978 -13.746 1.00 77.19 275 GLU A O 1
ATOM 2198 N N . GLU A 1 276 ? 29.042 -6.941 -11.501 1.00 72.38 276 GLU A N 1
ATOM 2199 C CA . GLU A 1 276 ? 29.702 -8.247 -11.351 1.00 72.38 276 GLU A CA 1
ATOM 2200 C C . GLU A 1 276 ? 28.796 -9.400 -11.798 1.00 72.38 276 GLU A C 1
ATOM 2202 O O . GLU A 1 276 ? 29.246 -10.376 -12.409 1.00 72.38 276 GLU A O 1
ATOM 2207 N N . SER A 1 277 ? 27.492 -9.267 -11.557 1.00 63.88 277 SER A N 1
ATOM 2208 C CA . SER A 1 277 ? 26.475 -10.122 -12.158 1.00 63.88 277 SER A CA 1
ATOM 2209 C C . SER A 1 277 ? 26.249 -9.691 -13.608 1.00 63.88 277 SER A C 1
ATOM 2211 O O . SER A 1 277 ? 25.296 -8.998 -13.946 1.00 63.88 277 SER A O 1
ATOM 2213 N N . SER A 1 278 ? 27.154 -10.120 -14.494 1.00 55.16 278 SER A N 1
ATOM 2214 C CA . SER A 1 278 ? 27.187 -9.787 -15.935 1.00 55.16 278 SER A CA 1
ATOM 2215 C C . SER A 1 278 ? 25.857 -9.921 -16.715 1.00 55.16 278 SER A C 1
ATOM 2217 O O . SER A 1 278 ? 25.754 -9.451 -17.847 1.00 55.16 278 SER A O 1
ATOM 2219 N N . SER A 1 279 ? 24.832 -10.544 -16.127 1.00 61.50 279 SER A N 1
ATOM 2220 C CA . SER A 1 279 ? 23.470 -10.699 -16.649 1.00 61.50 279 SER A CA 1
ATOM 2221 C C . SER A 1 279 ? 22.456 -9.630 -16.213 1.00 61.50 279 SER A C 1
ATOM 2223 O O . SER A 1 279 ? 21.411 -9.514 -16.856 1.00 61.50 279 SER A O 1
ATOM 2225 N N . HIS A 1 280 ? 22.705 -8.866 -15.145 1.00 67.38 280 HIS A N 1
ATOM 2226 C CA . HIS A 1 280 ? 21.662 -8.075 -14.478 1.00 67.38 280 HIS A CA 1
ATOM 2227 C C . HIS A 1 280 ? 21.751 -6.571 -14.790 1.00 67.38 280 HIS A C 1
ATOM 2229 O O . HIS A 1 280 ? 20.758 -6.009 -15.255 1.00 67.38 280 HIS A O 1
ATOM 2235 N N . GLY A 1 281 ? 22.916 -5.927 -14.668 1.00 72.81 281 GLY A N 1
ATOM 2236 C CA . GLY A 1 281 ? 23.208 -4.589 -15.219 1.00 72.81 281 GLY A CA 1
ATOM 2237 C C . GLY A 1 281 ? 22.160 -3.474 -14.987 1.00 72.81 281 GLY A C 1
ATOM 2238 O O . GLY A 1 281 ? 21.329 -3.515 -14.078 1.00 72.81 281 GLY A O 1
ATOM 2239 N N . LEU A 1 282 ? 22.171 -2.442 -15.849 1.00 78.62 282 LEU A N 1
ATOM 2240 C CA . LEU A 1 282 ? 21.260 -1.279 -15.759 1.00 78.62 282 LEU A CA 1
ATOM 2241 C C . LEU A 1 282 ? 19.775 -1.630 -15.969 1.00 78.62 282 LEU A C 1
ATOM 2243 O O . LEU A 1 282 ? 18.889 -0.911 -15.508 1.00 78.62 282 LEU A O 1
ATOM 2247 N N . LEU A 1 283 ? 19.479 -2.730 -16.663 1.00 79.38 283 LEU A N 1
ATOM 2248 C CA . LEU A 1 283 ? 18.101 -3.185 -16.861 1.00 79.38 283 LEU A CA 1
ATOM 2249 C C . LEU A 1 283 ? 17.498 -3.724 -15.558 1.00 79.38 283 LEU A C 1
ATOM 2251 O O . LEU A 1 283 ? 16.344 -3.418 -15.259 1.00 79.38 283 LEU A O 1
ATOM 2255 N N . CYS A 1 284 ? 18.281 -4.442 -14.750 1.00 84.12 284 CYS A N 1
ATOM 2256 C CA . CYS A 1 284 ? 17.866 -4.864 -13.415 1.00 84.12 284 CYS A CA 1
ATOM 2257 C C . CYS A 1 284 ? 17.662 -3.665 -12.481 1.00 84.12 284 CYS A C 1
ATOM 2259 O O . CYS A 1 284 ? 16.690 -3.641 -11.727 1.00 84.12 284 CYS A O 1
ATOM 2261 N N . LEU A 1 285 ? 18.516 -2.636 -12.565 1.00 88.69 285 LEU A N 1
ATOM 2262 C CA . LEU A 1 285 ? 18.328 -1.397 -11.802 1.00 88.69 285 LEU A CA 1
ATOM 2263 C C . LEU A 1 285 ? 16.980 -0.727 -12.121 1.00 88.69 285 LEU A C 1
ATOM 2265 O O . LEU A 1 285 ? 16.293 -0.262 -11.209 1.00 88.69 285 LEU A O 1
ATOM 2269 N N . ASN A 1 286 ? 16.576 -0.705 -13.393 1.00 87.38 286 ASN A N 1
ATOM 2270 C CA . ASN A 1 286 ? 15.288 -0.146 -13.808 1.00 87.38 286 ASN A CA 1
ATOM 2271 C C . ASN A 1 286 ? 14.100 -0.953 -13.260 1.00 87.38 286 ASN A C 1
ATOM 2273 O O . ASN A 1 286 ? 13.145 -0.356 -12.765 1.00 87.38 286 ASN A O 1
ATOM 2277 N N . GLU A 1 287 ? 14.155 -2.290 -13.291 1.00 86.88 287 GLU A N 1
ATOM 2278 C CA . GLU A 1 287 ? 13.089 -3.119 -12.703 1.00 86.88 287 GLU A CA 1
ATOM 2279 C C . GLU A 1 287 ? 13.022 -2.987 -11.179 1.00 86.88 287 GLU A C 1
ATOM 2281 O O . GLU A 1 287 ? 11.931 -2.900 -10.614 1.00 86.88 287 GLU A O 1
ATOM 2286 N N . LEU A 1 288 ? 14.175 -2.919 -10.508 1.00 88.69 288 LEU A N 1
ATOM 2287 C CA . LEU A 1 288 ? 14.235 -2.679 -9.070 1.00 88.69 288 LEU A CA 1
ATOM 2288 C C . LEU A 1 288 ? 13.673 -1.296 -8.721 1.00 88.69 288 LEU A C 1
ATOM 2290 O O . LEU A 1 288 ? 12.893 -1.167 -7.780 1.00 88.69 288 LEU A O 1
ATOM 2294 N N . THR A 1 289 ? 14.002 -0.276 -9.513 1.00 90.62 289 THR A N 1
ATOM 2295 C CA . THR A 1 289 ? 13.437 1.072 -9.375 1.00 90.62 289 THR A CA 1
ATOM 2296 C C . THR A 1 289 ? 11.918 1.048 -9.507 1.00 90.62 289 THR A C 1
ATOM 2298 O O . THR A 1 289 ? 11.228 1.596 -8.649 1.00 90.62 289 THR A O 1
ATOM 2301 N N . GLU A 1 290 ? 11.383 0.387 -10.540 1.00 87.56 290 GLU A N 1
ATOM 2302 C CA . GLU A 1 290 ? 9.936 0.241 -10.737 1.00 87.56 290 GLU A CA 1
ATOM 2303 C C . GLU A 1 290 ? 9.284 -0.454 -9.534 1.00 87.56 290 GLU A C 1
ATOM 2305 O O . GLU A 1 290 ? 8.263 0.013 -9.027 1.00 87.56 290 GLU A O 1
ATOM 2310 N N . TYR A 1 291 ? 9.892 -1.538 -9.040 1.00 87.06 291 TYR A N 1
ATOM 2311 C CA . TYR A 1 291 ? 9.394 -2.270 -7.880 1.00 87.06 291 TYR A CA 1
ATOM 2312 C C . TYR A 1 291 ? 9.328 -1.387 -6.629 1.00 87.06 291 TYR A C 1
ATOM 2314 O O . TYR A 1 291 ? 8.303 -1.350 -5.947 1.00 87.06 291 TYR A O 1
ATOM 2322 N N . VAL A 1 292 ? 10.403 -0.661 -6.322 1.00 89.00 292 VAL A N 1
ATOM 2323 C CA . VAL A 1 292 ? 10.489 0.172 -5.115 1.00 89.00 292 VAL A CA 1
ATOM 2324 C C . VAL A 1 292 ? 9.568 1.378 -5.210 1.00 89.00 292 VAL A C 1
ATOM 2326 O O . VAL A 1 292 ? 8.833 1.645 -4.261 1.00 89.00 292 VAL A O 1
ATOM 2329 N N . ALA A 1 293 ? 9.545 2.063 -6.356 1.00 88.69 293 ALA A N 1
ATOM 2330 C CA . ALA A 1 293 ? 8.624 3.168 -6.595 1.00 88.69 293 ALA A CA 1
ATOM 2331 C C . ALA A 1 293 ? 7.172 2.713 -6.409 1.00 88.69 293 ALA A C 1
ATOM 2333 O O . ALA A 1 293 ? 6.411 3.374 -5.708 1.00 88.69 293 ALA A O 1
ATOM 2334 N N . LEU A 1 294 ? 6.819 1.528 -6.922 1.00 83.38 294 LEU A N 1
ATOM 2335 C CA . LEU A 1 294 ? 5.503 0.935 -6.719 1.00 83.38 294 LEU A CA 1
ATOM 2336 C C . LEU A 1 294 ? 5.195 0.682 -5.235 1.00 83.38 294 LEU A C 1
ATOM 2338 O O . LEU A 1 294 ? 4.077 0.959 -4.803 1.00 83.38 294 LEU A O 1
ATOM 2342 N N . GLN A 1 295 ? 6.136 0.154 -4.442 1.00 82.00 295 GLN A N 1
ATOM 2343 C CA . GLN A 1 295 ? 5.908 -0.015 -2.999 1.00 82.00 295 GLN A CA 1
ATOM 2344 C C . GLN A 1 295 ? 5.665 1.339 -2.325 1.00 82.00 295 GLN A C 1
ATOM 2346 O O . GLN A 1 295 ? 4.651 1.498 -1.654 1.00 82.00 295 GLN A O 1
ATOM 2351 N N . VAL A 1 296 ? 6.526 2.328 -2.580 1.00 86.38 296 VAL A N 1
ATOM 2352 C CA . VAL A 1 296 ? 6.424 3.676 -2.002 1.00 86.38 296 VAL A CA 1
ATOM 2353 C C . VAL A 1 296 ? 5.106 4.356 -2.387 1.00 86.38 296 VAL A C 1
ATOM 2355 O O . VAL A 1 296 ? 4.400 4.893 -1.535 1.00 86.38 296 VAL A O 1
ATOM 2358 N N . HIS A 1 297 ? 4.715 4.303 -3.659 1.00 83.56 297 HIS A N 1
ATOM 2359 C CA . HIS A 1 297 ? 3.444 4.863 -4.111 1.00 83.56 297 HIS A CA 1
ATOM 2360 C C . HIS A 1 297 ? 2.235 4.161 -3.503 1.00 83.56 297 HIS A C 1
ATOM 2362 O O . HIS A 1 297 ? 1.259 4.824 -3.155 1.00 83.56 297 HIS A O 1
ATOM 2368 N N . ASN A 1 298 ? 2.279 2.834 -3.367 1.00 77.38 298 ASN A N 1
ATOM 2369 C CA . ASN A 1 298 ? 1.203 2.099 -2.708 1.00 77.38 298 ASN A CA 1
ATOM 2370 C C . ASN A 1 298 ? 1.071 2.531 -1.244 1.00 77.38 298 ASN A C 1
ATOM 2372 O O . ASN A 1 298 ? -0.050 2.765 -0.797 1.00 77.38 298 ASN A O 1
ATOM 2376 N N . SER A 1 299 ? 2.186 2.735 -0.540 1.00 76.69 299 SER A N 1
ATOM 2377 C CA . SER A 1 299 ? 2.186 3.278 0.821 1.00 76.69 299 SER A CA 1
ATOM 2378 C C . SER A 1 299 ? 1.525 4.660 0.900 1.00 76.69 299 SER A C 1
ATOM 2380 O O . SER A 1 299 ? 0.818 4.947 1.862 1.00 76.69 299 SER A O 1
ATOM 2382 N N . PHE A 1 300 ? 1.712 5.521 -0.107 1.00 73.38 300 PHE A N 1
ATOM 2383 C CA . PHE A 1 300 ? 1.161 6.881 -0.108 1.00 73.38 300 PHE A CA 1
ATOM 2384 C C . PHE A 1 300 ? -0.299 6.994 -0.559 1.00 73.38 300 PHE A C 1
ATOM 2386 O O . PHE A 1 300 ? -1.058 7.771 0.022 1.00 73.38 300 PHE A O 1
ATOM 2393 N N . PHE A 1 301 ? -0.701 6.277 -1.610 1.00 67.50 301 PHE A N 1
ATOM 2394 C CA . PHE A 1 301 ? -1.965 6.542 -2.315 1.00 67.50 301 PHE A CA 1
ATOM 2395 C C . PHE A 1 301 ? -3.113 5.612 -1.945 1.00 67.50 301 PHE A C 1
ATOM 2397 O O . PHE A 1 301 ? -4.216 5.766 -2.470 1.00 67.50 301 PHE A O 1
ATOM 2404 N N . LEU A 1 302 ? -2.898 4.689 -1.007 1.00 56.34 302 LEU A N 1
ATOM 2405 C CA . LEU A 1 302 ? -3.986 3.902 -0.433 1.00 56.34 302 LEU A CA 1
ATOM 2406 C C . LEU A 1 302 ? -4.887 4.724 0.510 1.00 56.34 302 LEU A C 1
ATOM 2408 O O . LEU A 1 302 ? -5.954 4.236 0.889 1.00 56.34 302 LEU A O 1
ATOM 2412 N N . LYS A 1 303 ? -4.552 5.997 0.816 1.00 45.91 303 LYS A N 1
ATOM 2413 C CA . LYS A 1 303 ? -5.409 6.826 1.675 1.00 45.91 303 LYS A CA 1
ATOM 2414 C C . LYS A 1 303 ? -5.315 8.359 1.531 1.00 45.91 303 LYS A C 1
ATOM 2416 O O . LYS A 1 303 ? -4.696 9.010 2.359 1.00 45.91 303 LYS A O 1
ATOM 2421 N N . ILE A 1 304 ? -6.074 8.938 0.588 1.00 33.34 304 ILE A N 1
ATOM 2422 C CA . ILE A 1 304 ? -6.795 10.225 0.768 1.00 33.34 304 ILE A CA 1
ATOM 2423 C C . ILE A 1 304 ? -8.147 10.153 0.022 1.00 33.34 304 ILE A C 1
ATOM 2425 O O . ILE A 1 304 ? -8.318 10.708 -1.051 1.00 33.34 304 ILE A O 1
ATOM 2429 N N . TYR A 1 305 ? -9.129 9.443 0.584 1.00 33.72 305 TYR A N 1
ATOM 2430 C CA . TYR A 1 305 ? -10.554 9.780 0.432 1.00 33.72 305 TYR A CA 1
ATOM 2431 C C . TYR A 1 305 ? -11.290 9.333 1.692 1.00 33.72 305 TYR A C 1
ATOM 2433 O O . TYR A 1 305 ? -11.788 8.216 1.794 1.00 33.72 305 TYR A O 1
ATOM 2441 N N . LEU A 1 306 ? -11.396 10.254 2.649 1.00 31.89 306 LEU A N 1
ATOM 2442 C CA . LEU A 1 306 ? -12.345 10.182 3.764 1.00 31.89 306 LEU A CA 1
ATOM 2443 C C . LEU A 1 306 ? -13.802 10.424 3.323 1.00 31.89 306 LEU A C 1
ATOM 2445 O O . LEU A 1 306 ? -14.697 10.515 4.150 1.00 31.89 306 LEU A O 1
ATOM 2449 N N . HIS A 1 307 ? -14.082 10.468 2.021 1.00 28.62 307 HIS A N 1
ATOM 2450 C CA . HIS A 1 307 ? -15.440 10.388 1.509 1.00 28.62 307 HIS A CA 1
ATOM 2451 C C . HIS A 1 307 ? -15.450 9.615 0.190 1.00 28.62 307 HIS A C 1
ATOM 2453 O O . HIS A 1 307 ? -15.063 10.126 -0.858 1.00 28.62 307 HIS A O 1
ATOM 2459 N N . SER A 1 308 ? -15.985 8.396 0.264 1.00 28.31 308 SER A N 1
ATOM 2460 C CA . SER A 1 308 ? -16.566 7.588 -0.815 1.00 28.31 308 SER A CA 1
ATOM 2461 C C . SER A 1 308 ? -15.813 6.320 -1.259 1.00 28.31 308 SER A C 1
ATOM 2463 O O . SER A 1 308 ? -14.704 6.373 -1.774 1.00 28.31 308 SER A O 1
ATOM 2465 N N . LEU A 1 309 ? -16.577 5.215 -1.184 1.00 26.86 309 LEU A N 1
ATOM 2466 C CA . LEU A 1 309 ? -16.386 3.844 -1.700 1.00 26.86 309 LEU A CA 1
ATOM 2467 C C . LEU A 1 309 ? -15.648 2.892 -0.747 1.00 26.86 309 LEU A C 1
ATOM 2469 O O . LEU A 1 309 ? -14.468 3.055 -0.476 1.00 26.86 309 LEU A O 1
ATOM 2473 N N . LYS A 1 310 ? -16.326 1.949 -0.075 1.00 30.20 310 LYS A N 1
ATOM 2474 C CA . LYS A 1 310 ? -17.068 0.768 -0.583 1.00 30.20 310 LYS A CA 1
ATOM 2475 C C . LYS A 1 310 ? -16.327 0.004 -1.688 1.00 30.20 310 LYS A C 1
ATOM 2477 O O . LYS A 1 310 ? -16.302 0.439 -2.828 1.00 30.20 310 LYS A O 1
ATOM 2482 N N . GLN A 1 311 ? -15.872 -1.190 -1.298 1.00 28.78 311 GLN A N 1
ATOM 2483 C CA . GLN A 1 311 ? -15.521 -2.349 -2.124 1.00 28.78 311 GLN A CA 1
ATOM 2484 C C . GLN A 1 311 ? -14.329 -2.196 -3.080 1.00 28.78 311 GLN A C 1
ATOM 2486 O O . GLN A 1 311 ? -14.460 -1.738 -4.204 1.00 28.78 311 GLN A O 1
ATOM 2491 N N . GLN A 1 312 ? -13.168 -2.696 -2.658 1.00 31.55 312 GLN A N 1
ATOM 2492 C CA . GLN A 1 312 ? -12.554 -3.936 -3.163 1.00 31.55 312 GLN A CA 1
ATOM 2493 C C . GLN A 1 312 ? -11.054 -3.937 -2.863 1.00 31.55 312 GLN A C 1
ATOM 2495 O O . GLN A 1 312 ? -10.413 -2.893 -2.759 1.00 31.55 312 GLN A O 1
ATOM 2500 N N . LYS A 1 313 ? -10.520 -5.153 -2.785 1.00 38.38 313 LYS A N 1
ATOM 2501 C CA . LYS A 1 313 ? -9.132 -5.547 -2.537 1.00 38.38 313 LYS A CA 1
ATOM 2502 C C . LYS A 1 313 ? -8.239 -5.343 -3.777 1.00 38.38 313 LYS A C 1
ATOM 2504 O O . LYS A 1 313 ? -8.750 -5.385 -4.895 1.00 38.38 313 LYS A O 1
ATOM 2509 N N . MET A 1 314 ? -6.929 -5.179 -3.567 1.00 41.22 314 MET A N 1
ATOM 2510 C CA . MET A 1 314 ? -5.820 -4.930 -4.523 1.00 41.22 314 MET A CA 1
ATOM 2511 C C . MET A 1 314 ? -5.409 -3.455 -4.724 1.00 41.22 314 MET A C 1
ATOM 2513 O O . MET A 1 314 ? -6.251 -2.582 -4.923 1.00 41.22 314 MET A O 1
ATOM 2517 N N . ARG A 1 315 ? -4.089 -3.212 -4.683 1.00 54.88 315 ARG A N 1
ATOM 2518 C CA . ARG A 1 315 ? -3.406 -1.903 -4.642 1.00 54.88 315 ARG A CA 1
ATOM 2519 C C . ARG A 1 315 ? -3.683 -1.037 -5.883 1.00 54.88 315 ARG A C 1
ATOM 2521 O O . ARG A 1 315 ? -3.761 -1.563 -6.990 1.00 54.88 315 ARG A O 1
ATOM 2528 N N . LEU A 1 316 ? -3.783 0.286 -5.701 1.00 55.56 316 LEU A N 1
ATOM 2529 C CA . LEU A 1 316 ? -4.188 1.271 -6.721 1.00 55.56 316 LEU A CA 1
ATOM 2530 C C . LEU A 1 316 ? -3.406 1.144 -8.038 1.00 55.56 316 LEU A C 1
ATOM 2532 O O . LEU A 1 316 ? -3.992 0.989 -9.105 1.00 55.56 316 LEU A O 1
ATOM 2536 N N . ILE A 1 317 ? -2.076 1.176 -7.949 1.00 58.09 317 ILE A N 1
ATOM 2537 C CA . ILE A 1 317 ? -1.197 1.143 -9.123 1.00 58.09 317 ILE A CA 1
ATOM 2538 C C . ILE A 1 317 ? -1.103 -0.279 -9.675 1.00 58.09 317 ILE A C 1
ATOM 2540 O O . ILE A 1 317 ? -1.148 -0.480 -10.882 1.00 58.09 317 ILE A O 1
ATOM 2544 N N . THR A 1 318 ? -1.119 -1.290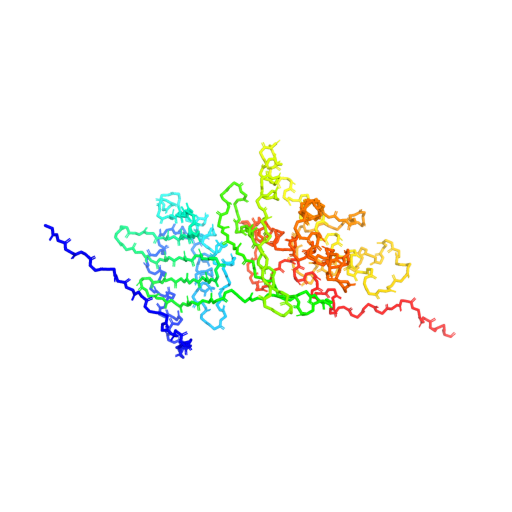 -8.807 1.00 58.19 318 THR A N 1
ATOM 2545 C CA . THR A 1 318 ? -1.188 -2.693 -9.237 1.00 58.19 318 THR A CA 1
ATOM 2546 C C . THR A 1 318 ? -2.463 -2.996 -10.037 1.00 58.19 318 THR A C 1
ATOM 2548 O O . THR A 1 318 ? -2.431 -3.804 -10.963 1.00 58.19 318 THR A O 1
ATOM 2551 N N . ARG A 1 319 ? -3.589 -2.333 -9.736 1.00 62.75 319 ARG A N 1
ATOM 2552 C CA . ARG A 1 319 ? -4.819 -2.439 -10.536 1.00 62.75 319 ARG A CA 1
ATOM 2553 C C . ARG A 1 319 ? -4.693 -1.789 -11.903 1.00 62.75 319 ARG A C 1
ATOM 2555 O O . ARG A 1 319 ? -5.221 -2.351 -12.858 1.00 62.75 319 ARG A O 1
ATOM 2562 N N . VAL A 1 320 ? -4.029 -0.637 -11.999 1.00 58.97 320 VAL A N 1
ATOM 2563 C CA . VAL A 1 320 ? -3.732 0.005 -13.290 1.00 58.97 320 VAL A CA 1
ATOM 2564 C C . VAL A 1 320 ? -2.953 -0.973 -14.168 1.00 58.97 320 VAL A C 1
ATOM 2566 O O . VAL A 1 320 ? -3.374 -1.243 -15.290 1.00 58.97 320 VAL A O 1
ATOM 2569 N N . ASP A 1 321 ? -1.926 -1.614 -13.611 1.00 65.06 321 ASP A N 1
ATOM 2570 C CA . ASP A 1 321 ? -1.085 -2.587 -14.321 1.00 65.06 321 ASP A CA 1
ATOM 2571 C C . ASP A 1 321 ? -1.876 -3.790 -14.805 1.00 65.06 321 ASP A C 1
ATOM 2573 O O . ASP A 1 321 ? -1.828 -4.151 -15.978 1.00 65.06 321 ASP A O 1
ATOM 2577 N N . HIS A 1 322 ? -2.634 -4.404 -13.896 1.00 67.06 322 HIS A N 1
ATOM 2578 C CA . HIS A 1 322 ? -3.467 -5.552 -14.220 1.00 67.06 322 HIS A CA 1
ATOM 2579 C C . HIS A 1 322 ? -4.504 -5.198 -15.289 1.00 67.06 322 HIS A C 1
ATOM 2581 O O . HIS A 1 322 ? -4.733 -5.968 -16.217 1.00 67.06 322 HIS A O 1
ATOM 2587 N N . THR A 1 323 ? -5.128 -4.025 -15.172 1.00 66.56 323 THR A N 1
ATOM 2588 C CA . THR A 1 323 ? -6.158 -3.574 -16.108 1.00 66.56 323 THR A CA 1
ATOM 2589 C C . THR A 1 323 ? -5.576 -3.385 -17.500 1.00 66.56 323 THR A C 1
ATOM 2591 O O . THR A 1 323 ? -6.150 -3.902 -18.453 1.00 66.56 323 THR A O 1
ATOM 2594 N N . ILE A 1 324 ? -4.425 -2.721 -17.624 1.00 66.56 324 ILE A N 1
ATOM 2595 C CA . ILE A 1 324 ? -3.766 -2.533 -18.920 1.00 66.56 324 ILE A CA 1
ATOM 2596 C C . ILE A 1 324 ? -3.363 -3.881 -19.523 1.00 66.56 324 ILE A C 1
ATOM 2598 O O . ILE A 1 324 ? -3.658 -4.125 -20.687 1.00 66.56 324 ILE A O 1
ATOM 2602 N N . ASN A 1 325 ? -2.790 -4.787 -18.727 1.00 67.81 325 ASN A N 1
ATOM 2603 C CA . ASN A 1 325 ? -2.414 -6.126 -19.195 1.00 67.81 325 ASN A CA 1
ATOM 2604 C C . ASN A 1 325 ? -3.619 -6.979 -19.629 1.00 67.81 325 ASN A C 1
ATOM 2606 O O . ASN A 1 325 ? -3.467 -7.884 -20.441 1.00 67.81 325 ASN A O 1
ATOM 2610 N N . SER A 1 326 ? -4.809 -6.709 -19.086 1.00 69.44 326 SER A N 1
ATOM 2611 C CA . SER A 1 326 ? -6.055 -7.391 -19.461 1.00 69.44 326 SER A CA 1
ATOM 2612 C C . SER A 1 326 ? -6.779 -6.762 -20.656 1.00 69.44 326 SER A C 1
ATOM 2614 O O . SER A 1 326 ? -7.759 -7.323 -21.146 1.00 69.44 326 SER A O 1
ATOM 2616 N N . MET A 1 327 ? -6.350 -5.582 -21.111 1.00 67.19 327 MET A N 1
ATOM 2617 C CA . MET A 1 327 ? -6.919 -4.951 -22.295 1.00 67.19 327 MET A CA 1
ATOM 2618 C C . MET A 1 327 ? -6.273 -5.547 -23.547 1.00 67.19 327 MET A C 1
ATOM 2620 O O . MET A 1 327 ? -5.088 -5.340 -23.789 1.00 67.19 327 MET A O 1
ATOM 2624 N N . ASP A 1 328 ? -7.070 -6.219 -24.384 1.00 54.75 328 ASP A N 1
ATOM 2625 C CA . ASP A 1 328 ? -6.696 -6.537 -25.768 1.00 54.75 328 ASP A CA 1
ATOM 2626 C C . ASP A 1 328 ? -6.548 -5.227 -26.560 1.00 54.75 328 ASP A C 1
ATOM 2628 O O . ASP A 1 328 ? -7.488 -4.721 -27.183 1.00 54.75 328 ASP A O 1
ATOM 2632 N N . LEU A 1 329 ? -5.358 -4.630 -26.500 1.00 57.34 329 LEU A N 1
ATOM 2633 C CA . LEU A 1 329 ? -4.979 -3.449 -27.269 1.00 57.34 329 LEU A CA 1
ATOM 2634 C C . LEU A 1 329 ? -4.676 -3.880 -28.713 1.00 57.34 329 LEU A C 1
ATOM 2636 O O . LEU A 1 329 ? -3.527 -3.930 -29.141 1.00 57.34 329 LEU A O 1
ATOM 2640 N N . GLN A 1 330 ? -5.716 -4.245 -29.470 1.00 43.44 330 GLN A N 1
ATOM 2641 C CA . GLN A 1 330 ? -5.568 -4.537 -30.895 1.00 43.44 330 GLN A CA 1
ATOM 2642 C C . GLN A 1 330 ? -5.145 -3.271 -31.652 1.00 43.44 330 GLN A C 1
ATOM 2644 O O . GLN A 1 330 ? -5.763 -2.212 -31.522 1.00 43.44 330 GLN A O 1
ATOM 2649 N N . SER A 1 331 ? -4.094 -3.402 -32.465 1.00 39.81 331 SER A N 1
ATOM 2650 C CA . SER A 1 331 ? -3.652 -2.371 -33.405 1.00 39.81 331 SER A CA 1
ATOM 2651 C C . SER A 1 331 ? -4.815 -1.949 -34.319 1.00 39.81 331 SER A C 1
ATOM 2653 O O . SER A 1 331 ? -5.467 -2.824 -34.902 1.00 39.81 331 SER A O 1
ATOM 2655 N N . PRO A 1 332 ? -5.101 -0.643 -34.486 1.00 38.59 332 PRO A N 1
ATOM 2656 C CA . PRO A 1 332 ? -6.075 -0.173 -35.460 1.00 38.59 332 PRO A CA 1
ATOM 2657 C C . PRO A 1 332 ? -5.463 -0.303 -36.862 1.00 38.59 332 PRO A C 1
ATOM 2659 O O . PRO A 1 332 ? -4.942 0.647 -37.434 1.00 38.59 332 PRO A O 1
ATOM 2662 N N . GLY A 1 333 ? -5.491 -1.517 -37.404 1.00 42.12 333 GLY A N 1
ATOM 2663 C CA . GLY A 1 333 ? -4.853 -1.847 -38.672 1.00 42.12 333 GLY A CA 1
ATOM 2664 C C . GLY A 1 333 ? -5.517 -3.028 -39.360 1.00 42.12 333 GLY A C 1
ATOM 2665 O O . GLY A 1 333 ? -4.882 -4.061 -39.529 1.00 42.12 333 GLY A O 1
ATOM 2666 N N . ASN A 1 334 ? -6.805 -2.891 -39.695 1.00 32.97 334 ASN A N 1
ATOM 2667 C CA . ASN A 1 334 ? -7.441 -3.464 -40.893 1.00 32.97 334 ASN A CA 1
ATOM 2668 C C . ASN A 1 334 ? -8.952 -3.176 -40.887 1.00 32.97 334 ASN A C 1
ATOM 2670 O O . ASN A 1 334 ? -9.785 -4.070 -40.739 1.00 32.97 334 ASN A O 1
ATOM 2674 N N . THR A 1 335 ? -9.335 -1.919 -41.110 1.00 32.81 335 THR A N 1
ATOM 2675 C CA . THR A 1 335 ? -10.628 -1.649 -41.750 1.00 32.81 335 THR A CA 1
ATOM 2676 C C . THR A 1 335 ? -10.506 -2.059 -43.213 1.00 32.81 335 THR A C 1
ATOM 2678 O O . THR A 1 335 ? -10.000 -1.301 -44.037 1.00 32.81 335 THR A O 1
ATOM 2681 N N . LYS A 1 336 ? -10.942 -3.285 -43.527 1.00 30.98 336 LYS A N 1
ATOM 2682 C CA . LYS A 1 336 ? -11.320 -3.648 -44.894 1.00 30.98 336 LYS A CA 1
ATOM 2683 C C . LYS A 1 336 ? -12.447 -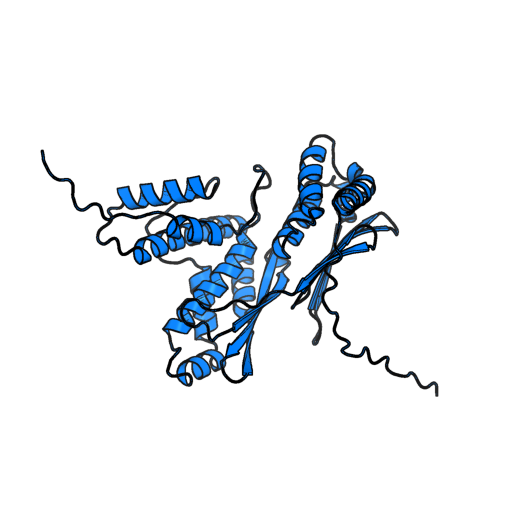2.709 -45.322 1.00 30.98 336 LYS A C 1
ATOM 2685 O O . LYS A 1 336 ? -13.500 -2.675 -44.688 1.00 30.98 336 LYS A O 1
ATOM 2690 N N . THR A 1 337 ? -12.185 -1.935 -46.362 1.00 35.59 337 THR A N 1
ATOM 2691 C CA . THR A 1 337 ? -13.187 -1.228 -47.152 1.00 35.59 337 THR A CA 1
ATOM 2692 C C . THR A 1 337 ? -14.188 -2.226 -47.742 1.00 35.59 337 THR A C 1
ATOM 2694 O O . THR A 1 337 ? -13.808 -3.344 -48.100 1.00 35.59 337 THR A O 1
ATOM 2697 N N . LEU A 1 338 ? -15.453 -1.797 -47.779 1.00 32.59 338 LEU A N 1
ATOM 2698 C CA . LEU A 1 338 ? -16.566 -2.397 -48.524 1.00 32.59 338 LEU A CA 1
A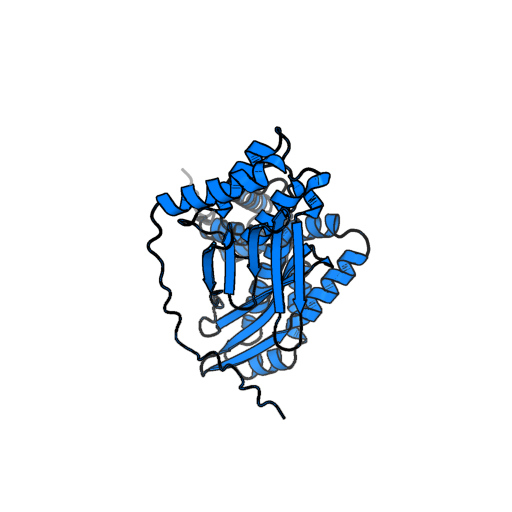TOM 2699 C C . LEU A 1 338 ? -16.239 -2.592 -50.007 1.00 32.59 338 LEU A C 1
ATOM 2701 O O . LEU A 1 338 ? -15.543 -1.710 -50.564 1.00 32.59 338 LEU A O 1
#

Foldseek 3Di:
DDDDDDPDPDPDDPPPPPPPDPPVQLVVLLVLLCVQCLVQADPVLSVVLSVLSSQCSPLVDHDDLQSVLVSLVLSLVRGDPVQNVQWDWDWDDDPPFTKIWTFGDDPPWTQKIWIAGFFKIWMDGRNHTSDIGGQDWDAQPVGNQKTWRFGWYQDPLLRFTAGQWIWIAGPPGDTDIDGCVQLVVVLSVVCVVDCSPVLLLVLQLLLLQLLLLVLVVVLVQPDDDVVVSVVSSVVLCVQLVPPPHDHDNPRNHGPSLVSLLVSQVPPPVNQVVQVVVVPQHPVVSNSVSVVNSQRRNQRNPVDDDSD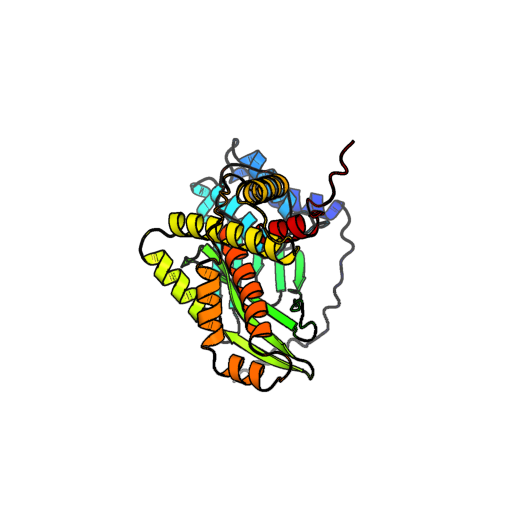DDDDDDDTSSVSSNVSSVPDPPDHPPDPDDD

Radius of gyration: 22.74 Å; chains: 1; bounding box: 54×48×92 Å

Secondary structure (DSSP, 8-state):
----------------------HHHHHHHHHHHHHHHGGGB-HHHHHHHHHHHHHHT-TTSPPPHHHHHHHHHHHHHHB-GGGGGGEEEEEEE-SS-EEEEEEEEETTEEEEEEEE-SSEEEEEETTEEEEEEE-PPEE-SS-TT-EEEEEEEEETTTTEEEEEEEEEE-TTS-EEEEE-HHHHHHHHHHHHTTTHHHHHHHHHHHHHHHHHHHHHHHTT-TT--HHHHHHHHHHHHHHTT-TTPPP-TT-SS-HHHHHHHHHHHT-HHHHHHHHHSTTTHHHHHHHHHHHHHHHHHHHHHT---SS------S-HHHHHHHHHHHS----S------

Organism: Salmonella enterica (NCBI:txid28901)

pLDDT: mean 74.94, std 18.04, range [25.98, 95.56]